Protein AF-B7S8A5-F1 (afdb_monomer_lite)

Secondary structure (DSSP, 8-state):
------------------------SS---PPEEEEEE-STT-EEEEEEEESEEEEEE-SSEEEEEEEEEEES-EEE-TT-EEEEEEEEEEEES-EEESSSEEEEEEEEEEEEES-EEESSSEEEEEEEEEEEEES-EEESSSEEEEEEEEEEEEES-EEESS-EEEEEEE--HHHHHHHHTTTS-GGGGG------EEEEES-EEES----------HHHHHHHHHTTSSS-S-TT-HHHHHHHHHHHTT-

Organism: NCBI:txid463051

Foldseek 3Di:
DDDPDDPPDDDPDDDDDDDDDDDDDPPPVQAAEDAEADQVPQEEAEAADERHEYNYYDAARAHDHQYYHAYQYEYAFALGEYAAFHQYEHHENYEYEHALGHYAHEHAHYHAANYEYYYENEEAHHEHAEEEAYQYEYFYEQYEAEAEYQAYAHANYEAAADQYHHDYYFDFLCVSCVQQVVRYDPVSVVDGDPHTYYHYYHYHYHHHGDHPHDNPDPVVSLVCVQVCVRPVDDNPPPSVVSSVVSVVVVD

Structure (mmCIF, N/CA/C/O backbone):
data_AF-B7S8A5-F1
#
_entry.id   AF-B7S8A5-F1
#
loop_
_atom_site.group_PDB
_atom_site.id
_atom_site.type_symbol
_atom_site.label_atom_id
_atom_site.label_alt_id
_atom_site.label_comp_id
_atom_site.label_asym_id
_atom_site.label_entity_id
_atom_site.label_seq_id
_atom_site.pdbx_PDB_ins_code
_atom_site.Cartn_x
_atom_site.Cartn_y
_atom_site.Cartn_z
_atom_site.occupancy
_atom_site.B_iso_or_equiv
_atom_site.auth_seq_id
_atom_site.auth_comp_id
_atom_site.auth_asym_id
_atom_site.auth_atom_id
_atom_site.pdbx_PDB_model_num
ATOM 1 N N . MET A 1 1 ? -32.949 -5.326 7.402 1.00 35.44 1 MET A N 1
ATOM 2 C CA . MET A 1 1 ? -32.389 -4.272 6.527 1.00 35.44 1 MET A CA 1
ATOM 3 C C . MET A 1 1 ? -31.668 -4.971 5.391 1.00 35.44 1 MET A C 1
ATOM 5 O O . MET A 1 1 ? -30.832 -5.822 5.655 1.00 35.44 1 MET A O 1
ATOM 9 N N . PHE A 1 2 ? -32.105 -4.735 4.158 1.00 28.83 2 PHE A N 1
ATOM 10 C CA . PHE A 1 2 ? -31.716 -5.527 2.992 1.00 28.83 2 PHE A CA 1
ATOM 11 C C . PHE A 1 2 ? -30.258 -5.250 2.598 1.00 28.83 2 PHE A C 1
ATOM 13 O O . PHE A 1 2 ? -29.911 -4.121 2.257 1.00 28.83 2 PHE A O 1
ATOM 20 N N . SER A 1 3 ? -29.419 -6.287 2.659 1.00 26.30 3 SER A N 1
ATOM 21 C CA . SER A 1 3 ? -28.052 -6.277 2.139 1.00 26.30 3 SER A CA 1
ATOM 22 C C . SER A 1 3 ? -28.116 -6.223 0.613 1.00 26.30 3 SER A C 1
ATOM 24 O O . SER A 1 3 ? -28.530 -7.189 -0.026 1.00 26.30 3 SER A O 1
ATOM 26 N N . LYS A 1 4 ? -27.772 -5.079 0.017 1.00 28.64 4 LYS A N 1
ATOM 27 C CA . LYS A 1 4 ? -27.522 -4.996 -1.424 1.00 28.64 4 LYS A CA 1
ATOM 28 C C . LYS A 1 4 ? -26.079 -5.429 -1.657 1.00 28.64 4 LYS A C 1
ATOM 30 O O . LYS A 1 4 ? -25.162 -4.629 -1.508 1.00 28.64 4 LYS A O 1
ATOM 35 N N . VAL A 1 5 ? -25.893 -6.704 -1.981 1.00 33.47 5 VAL A N 1
ATOM 36 C CA . VAL A 1 5 ? -24.647 -7.198 -2.569 1.00 33.47 5 VAL A CA 1
ATOM 37 C C . VAL A 1 5 ? -24.629 -6.694 -4.008 1.00 33.47 5 VAL A C 1
ATOM 39 O O . VAL A 1 5 ? -25.444 -7.122 -4.823 1.00 33.47 5 VAL A O 1
ATOM 42 N N . VAL A 1 6 ? -23.755 -5.740 -4.314 1.00 32.03 6 VAL A N 1
ATOM 43 C CA . VAL A 1 6 ? -23.504 -5.337 -5.698 1.00 32.03 6 VAL A CA 1
ATOM 44 C C . VAL A 1 6 ? -22.347 -6.196 -6.196 1.00 32.03 6 VAL A C 1
ATOM 46 O O . VAL A 1 6 ? -21.186 -5.866 -5.989 1.00 32.03 6 VAL A O 1
ATOM 49 N N . VAL A 1 7 ? -22.670 -7.326 -6.826 1.00 37.91 7 VAL A N 1
ATOM 50 C CA . VAL A 1 7 ? -21.708 -8.043 -7.668 1.00 37.91 7 VAL A CA 1
ATOM 51 C C . VAL A 1 7 ? -21.715 -7.328 -9.017 1.00 37.91 7 VAL A C 1
ATOM 53 O O . VAL A 1 7 ? -22.635 -7.514 -9.813 1.00 37.91 7 VAL A O 1
ATOM 56 N N . VAL A 1 8 ? -20.743 -6.452 -9.270 1.00 36.41 8 VAL A N 1
ATOM 57 C CA . VAL A 1 8 ? -20.579 -5.866 -10.607 1.00 36.41 8 VAL A CA 1
ATOM 58 C C . VAL A 1 8 ? -19.904 -6.910 -11.494 1.00 36.41 8 VAL A C 1
ATOM 60 O O . VAL A 1 8 ? -18.683 -6.981 -11.570 1.00 36.41 8 VAL A O 1
ATOM 63 N N . VAL A 1 9 ? -20.707 -7.736 -12.166 1.00 38.94 9 VAL A N 1
ATOM 64 C CA . VAL A 1 9 ? -20.255 -8.524 -13.319 1.00 38.94 9 VAL A CA 1
ATOM 65 C C . VAL A 1 9 ? -20.618 -7.741 -14.574 1.00 38.94 9 VAL A C 1
ATOM 67 O O . VAL A 1 9 ? -21.779 -7.716 -14.977 1.00 38.94 9 VAL A O 1
ATOM 70 N N . LEU A 1 10 ? -19.634 -7.111 -15.214 1.00 32.09 10 LEU A N 1
ATOM 71 C CA . LEU A 1 10 ? -19.753 -6.707 -16.614 1.00 32.09 10 LEU A CA 1
ATOM 72 C C . LEU A 1 10 ? -18.606 -7.354 -17.392 1.00 32.09 10 LEU A C 1
ATOM 74 O O . LEU A 1 10 ? -17.496 -6.834 -17.444 1.00 32.09 10 LEU A O 1
ATOM 78 N N . ALA A 1 11 ? -18.878 -8.522 -17.971 1.00 39.38 11 ALA A N 1
ATOM 79 C CA . ALA A 1 11 ? -17.978 -9.188 -18.901 1.00 39.38 11 ALA A CA 1
ATOM 80 C C . ALA A 1 11 ? -18.622 -9.175 -20.293 1.00 39.38 11 ALA A C 1
ATOM 82 O O . ALA A 1 11 ? -19.654 -9.810 -20.512 1.00 39.38 11 ALA A O 1
ATOM 83 N N . MET A 1 12 ? -18.014 -8.455 -21.239 1.00 32.94 12 MET A N 1
ATOM 84 C CA . MET A 1 12 ? -18.222 -8.741 -22.657 1.00 32.94 12 MET A CA 1
ATOM 85 C C . MET A 1 12 ? -17.440 -10.017 -22.976 1.00 32.94 12 MET A C 1
ATOM 87 O O . MET A 1 12 ? -16.213 -10.035 -22.930 1.00 32.94 12 MET A O 1
ATOM 91 N N . LEU A 1 13 ? -18.169 -11.103 -23.222 1.00 32.62 13 LEU A N 1
ATOM 92 C CA . LEU A 1 13 ? -17.624 -12.425 -23.522 1.00 32.62 13 LEU A CA 1
ATOM 93 C C . LEU A 1 13 ? -17.057 -12.468 -24.947 1.00 32.62 13 LEU A C 1
ATOM 95 O O . LEU A 1 13 ? -17.763 -12.157 -25.904 1.00 32.62 13 LEU A O 1
ATOM 99 N N . GLY A 1 14 ? -15.815 -12.932 -25.089 1.00 33.31 14 GLY A N 1
ATOM 100 C CA . GLY A 1 14 ? -15.211 -13.288 -26.370 1.00 33.31 14 GLY A CA 1
ATOM 101 C C . GLY A 1 14 ? -14.574 -14.678 -26.320 1.00 33.31 14 GLY A C 1
ATOM 102 O O . GLY A 1 14 ? -13.563 -14.855 -25.656 1.00 33.31 14 GLY A O 1
ATOM 103 N N . GLY A 1 15 ? -15.166 -15.629 -27.056 1.00 32.84 15 GLY A N 1
ATOM 104 C CA . GLY A 1 15 ? -14.491 -16.781 -27.678 1.00 32.84 15 GLY A CA 1
ATOM 105 C C . GLY A 1 15 ? -14.148 -18.004 -26.814 1.00 32.84 15 GLY A C 1
ATOM 106 O O . GLY A 1 15 ? -13.178 -18.001 -26.066 1.00 32.84 15 GLY A O 1
ATOM 107 N N . THR A 1 16 ? -14.871 -19.110 -27.017 1.00 34.72 16 THR A N 1
ATOM 108 C CA . THR A 1 16 ? -14.507 -20.461 -26.559 1.00 34.72 16 THR A CA 1
ATOM 109 C C . THR A 1 16 ? -13.566 -21.167 -27.543 1.00 34.72 16 THR A C 1
ATOM 111 O O . THR A 1 16 ? -13.788 -21.119 -28.750 1.00 34.72 16 THR A O 1
ATOM 114 N N . ILE A 1 17 ? -12.586 -21.924 -27.031 1.00 37.78 17 ILE A N 1
ATOM 115 C CA . ILE A 1 17 ? -11.986 -23.069 -27.739 1.00 37.78 17 ILE A CA 1
ATOM 116 C C . ILE A 1 17 ? -11.882 -24.260 -26.770 1.00 37.78 17 ILE A C 1
ATOM 118 O O . ILE A 1 17 ? -11.458 -24.125 -25.624 1.00 37.78 17 ILE A O 1
ATOM 122 N N . LEU A 1 18 ? -12.343 -25.410 -27.264 1.00 37.00 18 LEU A N 1
ATOM 123 C CA . LEU A 1 18 ? -12.483 -26.720 -26.626 1.00 37.00 18 LEU A CA 1
ATOM 124 C C . LEU A 1 18 ? -11.152 -27.493 -26.499 1.00 37.00 18 LEU A C 1
ATOM 126 O O . LEU A 1 18 ? -10.381 -27.532 -27.450 1.00 37.00 18 LEU A O 1
ATOM 130 N N . GLY A 1 19 ? -11.012 -28.251 -25.399 1.00 30.89 19 GLY A N 1
ATOM 131 C CA . GLY A 1 19 ? -10.514 -29.640 -25.427 1.00 30.89 19 GLY A CA 1
ATOM 132 C C . GLY A 1 19 ? -9.131 -29.960 -24.830 1.00 30.89 19 GLY A C 1
ATOM 133 O O . GLY A 1 19 ? -8.127 -29.755 -25.497 1.00 30.89 19 GLY A O 1
ATOM 134 N N . ALA A 1 20 ? -9.104 -30.565 -23.627 1.00 29.11 20 ALA A N 1
ATOM 135 C CA . ALA A 1 20 ? -8.451 -31.853 -23.265 1.00 29.11 20 ALA A CA 1
ATOM 136 C C . ALA A 1 20 ? -8.303 -32.008 -21.720 1.00 29.11 20 ALA A C 1
ATOM 138 O O . ALA A 1 20 ? -8.117 -30.996 -21.044 1.00 29.11 20 ALA A O 1
ATOM 139 N N . PRO A 1 21 ? -8.398 -33.228 -21.132 1.00 44.00 21 PRO A N 1
ATOM 140 C CA . PRO A 1 21 ? -8.530 -33.411 -19.681 1.00 44.00 21 PRO A CA 1
ATOM 141 C C . PRO A 1 21 ? -7.244 -33.820 -18.922 1.00 44.00 21 PRO A C 1
ATOM 143 O O . PRO A 1 21 ? -6.474 -34.654 -19.384 1.00 44.00 21 PRO A O 1
ATOM 146 N N . SER A 1 22 ? -7.183 -33.328 -17.675 1.00 36.72 22 SER A N 1
ATOM 147 C CA . SER A 1 22 ? -6.594 -33.881 -16.435 1.00 36.72 22 SER A CA 1
ATOM 148 C C . SER A 1 22 ? -5.070 -33.972 -16.227 1.00 36.72 22 SER A C 1
ATOM 150 O O . SER A 1 22 ? -4.393 -34.833 -16.777 1.00 36.72 22 SER A O 1
ATOM 152 N N . SER A 1 23 ? -4.595 -33.217 -15.226 1.00 31.08 23 SER A N 1
ATOM 153 C CA . SER A 1 23 ? -3.767 -33.747 -14.132 1.00 31.08 23 SER A CA 1
ATOM 154 C C . SER A 1 23 ? -3.995 -32.912 -12.866 1.00 31.08 23 SER A C 1
ATOM 156 O O . SER A 1 23 ? -4.057 -31.688 -12.934 1.00 31.08 23 SER A O 1
ATOM 158 N N . THR A 1 24 ? -4.139 -33.570 -11.719 1.00 44.56 24 THR A N 1
ATOM 159 C CA . THR A 1 24 ? -4.312 -32.974 -10.387 1.00 44.56 24 THR A CA 1
ATOM 160 C C . THR A 1 24 ? -3.073 -32.191 -9.942 1.00 44.56 24 THR A C 1
ATOM 162 O O . THR A 1 24 ? -2.144 -32.746 -9.360 1.00 44.56 24 THR A O 1
ATOM 165 N N . THR A 1 25 ? -3.106 -30.891 -10.185 1.00 35.03 25 THR A N 1
ATOM 166 C CA . THR A 1 25 ? -2.368 -29.825 -9.492 1.00 35.03 25 THR A CA 1
ATOM 167 C C . THR A 1 25 ? -3.432 -28.931 -8.840 1.00 35.03 25 THR A C 1
ATOM 169 O O . THR A 1 25 ? -4.564 -28.935 -9.340 1.00 35.03 25 THR A O 1
ATOM 172 N N . PRO A 1 26 ? -3.160 -28.227 -7.715 1.00 40.34 26 PRO A N 1
ATOM 173 C CA . PRO A 1 26 ? -4.140 -27.307 -7.139 1.00 40.34 26 PRO A CA 1
ATOM 174 C C . PRO A 1 26 ? -4.589 -26.408 -8.276 1.00 40.34 26 PRO A C 1
ATOM 176 O O . PRO A 1 26 ? -3.743 -25.851 -8.973 1.00 40.34 26 PRO A O 1
ATOM 179 N N . THR A 1 27 ? -5.891 -26.447 -8.544 1.00 42.97 27 THR A N 1
ATOM 180 C CA . THR A 1 27 ? -6.528 -25.812 -9.686 1.00 42.97 27 THR A CA 1
ATOM 181 C C . THR A 1 27 ? -5.895 -24.450 -9.882 1.00 42.97 27 THR A C 1
ATOM 183 O O . THR A 1 27 ? -6.079 -23.558 -9.057 1.00 42.97 27 THR A O 1
ATOM 186 N N . ASP A 1 28 ? -5.109 -24.334 -10.953 1.00 50.81 28 ASP A N 1
ATOM 187 C CA . ASP A 1 28 ? -4.780 -23.071 -11.588 1.00 50.81 28 ASP A CA 1
ATOM 188 C C . ASP A 1 28 ? -6.132 -22.535 -12.060 1.00 50.81 28 ASP A C 1
ATOM 190 O O . ASP A 1 28 ? -6.579 -22.779 -13.186 1.00 50.81 28 ASP A O 1
ATOM 194 N N . GLU A 1 29 ? -6.902 -22.007 -11.102 1.00 64.62 29 GLU A N 1
ATOM 195 C CA . GLU A 1 29 ? -8.171 -21.358 -11.346 1.00 64.62 29 GLU A CA 1
ATOM 196 C C . GLU A 1 29 ? -7.806 -20.192 -12.237 1.00 64.62 29 GLU A C 1
ATOM 198 O O . GLU A 1 29 ? -7.292 -19.172 -11.775 1.00 64.62 29 GLU A O 1
ATOM 203 N N . ARG A 1 30 ? -7.982 -20.405 -13.545 1.00 83.44 30 ARG A N 1
ATOM 204 C CA . ARG A 1 30 ? -7.709 -19.393 -14.552 1.00 83.44 30 ARG A CA 1
ATOM 205 C C . ARG A 1 30 ? -8.377 -18.112 -14.089 1.00 83.44 30 ARG A C 1
ATOM 207 O O . ARG A 1 30 ? -9.602 -18.074 -13.950 1.00 83.44 30 ARG A O 1
ATOM 214 N N . ARG A 1 31 ? -7.559 -17.093 -13.834 1.00 89.44 31 ARG A N 1
ATOM 215 C CA . ARG A 1 31 ? -8.058 -15.800 -13.389 1.00 89.44 31 ARG A CA 1
ATOM 216 C C . ARG A 1 31 ? -9.020 -15.251 -14.429 1.00 89.44 31 ARG A C 1
ATOM 218 O O . ARG A 1 31 ? -8.820 -15.408 -15.637 1.00 89.44 31 ARG A O 1
ATOM 225 N N . GLN A 1 32 ? -10.066 -14.590 -13.958 1.00 94.25 32 GLN A N 1
ATOM 226 C CA . GLN A 1 32 ? -10.903 -13.796 -14.835 1.00 94.25 32 GLN A CA 1
ATOM 227 C C . GLN A 1 32 ? -10.078 -12.610 -15.333 1.00 94.25 32 GLN A C 1
ATOM 229 O O . GLN A 1 32 ? -9.580 -11.829 -14.531 1.00 94.25 32 GLN A O 1
ATOM 234 N N . VAL A 1 33 ? -9.960 -12.450 -16.649 1.00 96.12 33 VAL A N 1
ATOM 235 C CA . VAL A 1 33 ? -9.290 -11.281 -17.229 1.00 96.12 33 VAL A CA 1
ATOM 236 C C . VAL A 1 33 ? -10.302 -10.151 -17.387 1.00 96.12 33 VAL A C 1
ATOM 238 O O . VAL A 1 33 ? -11.323 -10.304 -18.063 1.00 96.12 33 VAL A O 1
ATOM 241 N N . VAL A 1 34 ? -10.018 -9.006 -16.773 1.00 95.62 34 VAL A N 1
ATOM 242 C CA . VAL A 1 34 ? -10.827 -7.785 -16.843 1.00 95.62 34 VAL A CA 1
ATOM 243 C C . VAL A 1 34 ? -10.000 -6.690 -17.505 1.00 95.62 34 VAL A C 1
ATOM 245 O O . VAL A 1 34 ? -8.915 -6.346 -17.050 1.00 95.62 34 VAL A O 1
ATOM 248 N N . GLN A 1 35 ? -10.523 -6.120 -18.592 1.00 96.31 35 GLN A N 1
ATOM 249 C CA . GLN A 1 35 ? -9.787 -5.124 -19.379 1.00 96.31 35 GLN A CA 1
ATOM 250 C C . GLN A 1 35 ? -9.495 -3.845 -18.592 1.00 96.31 35 GLN A C 1
ATOM 252 O O . GLN A 1 35 ? -8.412 -3.285 -18.701 1.00 96.31 35 GLN A O 1
ATOM 257 N N . TYR A 1 36 ? -10.451 -3.386 -17.789 1.00 96.00 36 TYR A N 1
ATOM 258 C CA . TYR A 1 36 ? -10.312 -2.137 -17.060 1.00 96.00 36 TYR A CA 1
ATOM 259 C C . TYR A 1 36 ? -11.052 -2.195 -15.728 1.00 96.00 36 TYR A C 1
ATOM 261 O O . TYR A 1 36 ? -12.255 -2.468 -15.696 1.00 96.00 36 TYR A O 1
ATOM 269 N N . LEU A 1 37 ? -10.346 -1.907 -14.635 1.00 95.56 37 LEU A N 1
ATOM 270 C CA . LEU A 1 37 ? -10.957 -1.678 -13.332 1.00 95.56 37 LEU A CA 1
ATOM 271 C C . LEU A 1 37 ? -11.321 -0.202 -13.175 1.00 95.56 37 LEU A C 1
ATOM 273 O O . LEU A 1 37 ? -10.449 0.652 -13.018 1.00 95.56 37 LEU A O 1
ATOM 277 N N . ASN A 1 38 ? -12.622 0.075 -13.152 1.00 94.38 38 A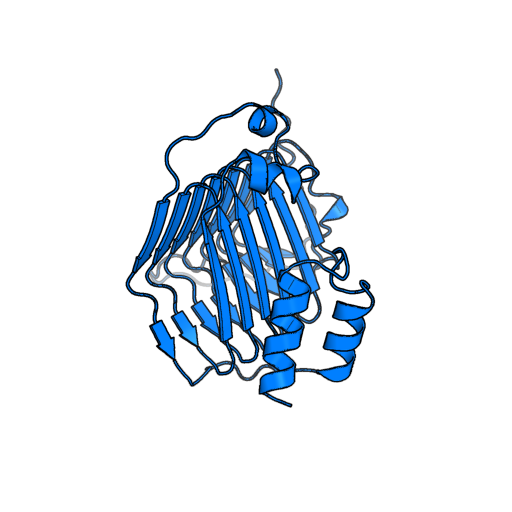SN A N 1
ATOM 278 C CA . ASN A 1 38 ? -13.155 1.367 -12.742 1.00 94.38 38 ASN A CA 1
ATOM 279 C C . ASN A 1 38 ? -13.372 1.345 -11.220 1.00 94.38 38 ASN A C 1
ATOM 281 O O . ASN A 1 38 ? -14.255 0.639 -10.735 1.00 94.38 38 ASN A O 1
ATOM 285 N N . CYS A 1 39 ? -12.565 2.077 -10.459 1.00 93.19 39 CYS A N 1
ATOM 286 C CA . CYS A 1 39 ? -12.640 2.107 -8.999 1.00 93.19 39 CYS A CA 1
ATOM 287 C C . CYS A 1 39 ? -13.692 3.105 -8.505 1.00 93.19 39 CYS A C 1
ATOM 289 O O . CYS A 1 39 ? -14.310 2.879 -7.468 1.00 93.19 39 CYS A O 1
ATOM 291 N N . SER A 1 40 ? -13.997 4.138 -9.291 1.00 88.69 40 SER A N 1
ATOM 292 C CA . SER A 1 40 ? -15.054 5.116 -9.018 1.00 88.69 40 SER A CA 1
ATOM 293 C C . SER A 1 40 ? -16.444 4.485 -8.847 1.00 88.69 40 SER A C 1
ATOM 295 O O . SER A 1 40 ? -17.299 5.061 -8.174 1.00 88.69 40 SER A O 1
ATOM 297 N N . ILE A 1 41 ? -16.686 3.296 -9.413 1.00 87.81 41 ILE A N 1
ATOM 298 C CA . ILE A 1 41 ? -17.940 2.544 -9.211 1.00 87.81 41 ILE A CA 1
ATOM 299 C C . ILE A 1 41 ? -17.907 1.602 -7.996 1.00 87.81 41 ILE A C 1
ATOM 301 O O . ILE A 1 41 ? -18.955 1.100 -7.584 1.00 87.81 41 ILE A O 1
ATOM 305 N N . LEU A 1 42 ? -16.733 1.359 -7.407 1.00 88.56 42 LEU A N 1
ATOM 306 C CA . LEU A 1 42 ? -16.547 0.480 -6.255 1.00 88.56 42 LEU A CA 1
ATOM 307 C C . LEU A 1 42 ? -16.885 1.226 -4.959 1.00 88.56 42 LEU A C 1
ATOM 309 O O . LEU A 1 42 ? -16.015 1.682 -4.214 1.00 88.56 42 LEU A O 1
ATOM 313 N N . THR A 1 43 ? -18.184 1.342 -4.697 1.00 82.19 43 THR A N 1
ATOM 314 C CA . THR A 1 43 ? -18.737 1.961 -3.487 1.00 82.19 43 THR A CA 1
ATOM 315 C C . THR A 1 43 ? -19.780 1.050 -2.842 1.00 82.19 43 THR A C 1
ATOM 317 O O . THR A 1 43 ? -20.403 0.226 -3.513 1.00 82.19 43 THR A O 1
ATOM 320 N N . GLY A 1 44 ? -19.997 1.189 -1.533 1.00 84.19 44 GLY A N 1
ATOM 321 C CA . GLY A 1 44 ? -21.064 0.482 -0.817 1.00 84.19 44 GLY A CA 1
ATOM 322 C C . GLY A 1 44 ? -20.617 -0.105 0.518 1.00 84.19 44 GLY A C 1
ATOM 323 O O . GLY A 1 44 ? -19.646 0.342 1.115 1.00 84.19 44 GLY A O 1
ATOM 324 N N . ASN A 1 45 ? -21.343 -1.113 1.006 1.00 90.56 45 ASN A N 1
ATOM 325 C CA . ASN A 1 45 ? -21.065 -1.709 2.318 1.00 90.56 45 ASN A CA 1
ATOM 326 C C . ASN A 1 45 ? -19.937 -2.748 2.264 1.00 90.56 45 ASN A C 1
ATOM 328 O O . ASN A 1 45 ? -19.178 -2.882 3.219 1.00 90.56 45 ASN A O 1
ATOM 332 N N . SER A 1 46 ? -19.829 -3.500 1.168 1.00 95.44 46 SER A N 1
ATOM 333 C CA . SER A 1 46 ? -18.828 -4.555 1.013 1.00 95.44 46 SER A CA 1
ATOM 334 C C . SER A 1 46 ? -18.376 -4.643 -0.436 1.00 95.44 46 SER A C 1
ATOM 336 O O . SER A 1 46 ? -19.218 -4.680 -1.331 1.00 95.44 46 SER A O 1
ATOM 338 N N . ILE A 1 47 ? -17.067 -4.717 -0.646 1.00 96.69 47 ILE A N 1
ATOM 339 C CA . ILE A 1 47 ? -16.427 -4.941 -1.944 1.00 96.69 47 ILE A CA 1
ATOM 340 C C . ILE A 1 47 ? -15.567 -6.191 -1.813 1.00 96.69 47 ILE A C 1
ATOM 342 O O . ILE A 1 47 ? -14.752 -6.293 -0.897 1.00 96.69 47 ILE A O 1
ATOM 346 N N . GLU A 1 48 ? -15.762 -7.142 -2.716 1.00 97.00 48 GLU A N 1
ATOM 347 C CA . GLU A 1 48 ? -14.975 -8.367 -2.778 1.00 97.00 48 GLU A CA 1
ATOM 348 C C . GLU A 1 48 ? -14.563 -8.613 -4.227 1.00 97.00 48 GLU A C 1
ATOM 350 O O . GLU A 1 48 ? -15.415 -8.702 -5.111 1.00 97.00 48 GLU A O 1
ATOM 355 N N . ILE A 1 49 ? -13.254 -8.668 -4.463 1.00 95.88 49 ILE A N 1
ATOM 356 C CA . ILE A 1 49 ? -12.659 -8.949 -5.769 1.00 95.88 49 ILE A CA 1
ATOM 357 C C . ILE A 1 49 ? -11.703 -10.113 -5.570 1.00 95.88 49 ILE A C 1
ATOM 359 O O . ILE A 1 49 ? -10.760 -10.018 -4.777 1.00 95.88 49 ILE A O 1
ATOM 363 N N . SER A 1 50 ? -11.947 -11.198 -6.294 1.00 96.81 50 SER A N 1
ATOM 364 C CA . SER A 1 50 ? -11.161 -12.415 -6.159 1.00 96.81 50 SER A CA 1
ATOM 365 C C . SER A 1 50 ? -10.805 -13.005 -7.516 1.00 96.81 50 SER A C 1
ATOM 367 O O . SER A 1 50 ? -11.588 -12.891 -8.460 1.00 96.81 50 SER A O 1
ATOM 369 N N . ASN A 1 51 ? -9.649 -13.668 -7.602 1.00 97.12 51 ASN A N 1
ATOM 370 C CA . ASN A 1 51 ? -9.218 -14.442 -8.772 1.00 97.12 51 ASN A CA 1
ATOM 371 C C . ASN A 1 51 ? -9.285 -13.651 -10.097 1.00 97.12 51 ASN A C 1
ATOM 373 O O . ASN A 1 51 ? -9.682 -14.196 -11.129 1.00 97.12 51 ASN A O 1
ATOM 377 N N . THR A 1 52 ? -8.939 -12.360 -10.079 1.00 96.50 52 THR A N 1
ATOM 378 C CA . THR A 1 52 ? -9.061 -11.465 -11.242 1.00 96.50 52 THR A CA 1
ATOM 379 C C . THR A 1 52 ? -7.706 -10.908 -11.672 1.00 96.50 52 THR A C 1
ATOM 381 O O . THR A 1 52 ? -6.918 -10.454 -10.850 1.00 96.50 52 THR A O 1
ATOM 384 N N . GLU A 1 53 ? -7.431 -10.905 -12.969 1.00 97.62 53 GLU A N 1
ATOM 385 C CA . GLU A 1 53 ? -6.298 -10.205 -13.572 1.00 97.62 53 GLU A CA 1
ATOM 386 C C . GLU A 1 53 ? -6.802 -8.976 -14.323 1.00 97.62 53 GLU A C 1
ATOM 388 O O . GLU A 1 53 ? -7.650 -9.079 -15.212 1.00 97.62 53 GLU A O 1
ATOM 393 N N . PHE A 1 54 ? -6.290 -7.805 -13.953 1.00 97.38 54 PHE A N 1
ATOM 394 C CA . PHE A 1 54 ? -6.629 -6.550 -14.610 1.00 97.38 54 PHE A CA 1
ATOM 395 C C . PHE A 1 54 ? -5.589 -6.210 -15.674 1.00 97.38 54 PHE A C 1
ATOM 397 O O . PHE A 1 54 ? -4.393 -6.301 -15.419 1.00 97.38 54 PHE A O 1
ATOM 404 N N . ILE A 1 55 ? -6.033 -5.777 -16.854 1.00 96.31 55 ILE A N 1
ATOM 405 C CA . ILE A 1 55 ? -5.129 -5.245 -17.891 1.00 96.31 55 ILE A CA 1
ATOM 406 C C . ILE A 1 55 ? -4.797 -3.777 -17.614 1.00 96.31 55 ILE A C 1
ATOM 408 O O . ILE A 1 55 ? -3.664 -3.339 -17.802 1.00 96.31 55 ILE A O 1
ATOM 412 N N . GLU A 1 56 ? -5.767 -3.024 -17.102 1.00 95.25 56 GLU A N 1
ATOM 413 C CA . GLU A 1 56 ? -5.582 -1.652 -16.657 1.00 95.25 56 GLU A CA 1
ATOM 414 C C . GLU A 1 56 ? -6.457 -1.347 -15.433 1.00 95.25 56 GLU A C 1
ATOM 416 O O . GLU A 1 56 ? -7.528 -1.928 -15.241 1.00 95.25 56 GLU A O 1
ATOM 421 N N . ILE A 1 57 ? -6.002 -0.406 -14.604 1.00 94.94 57 ILE A N 1
ATOM 422 C CA . ILE A 1 57 ? -6.771 0.155 -13.492 1.00 94.94 57 ILE A CA 1
ATOM 423 C C . ILE A 1 57 ? -6.855 1.680 -13.602 1.00 94.94 57 ILE A C 1
ATOM 425 O O . ILE A 1 57 ? -5.930 2.342 -14.101 1.00 94.94 57 ILE A O 1
ATOM 429 N N . GLU A 1 58 ? -7.967 2.238 -13.125 1.00 93.75 58 GLU A N 1
ATOM 430 C CA . GLU A 1 58 ? -8.148 3.678 -12.928 1.00 93.75 58 GLU A CA 1
ATOM 431 C C . GLU A 1 58 ? -6.985 4.288 -12.123 1.00 93.75 58 GLU A C 1
ATOM 433 O O . GLU A 1 58 ? -6.405 3.637 -11.258 1.00 93.75 58 GLU A O 1
ATOM 438 N N . SER A 1 59 ? -6.619 5.540 -12.410 1.00 88.69 59 SER A N 1
ATOM 439 C CA . SER A 1 59 ? -5.602 6.271 -11.644 1.00 88.69 59 SER A CA 1
ATOM 440 C C . SER A 1 59 ? -6.069 7.706 -11.380 1.00 88.69 59 SER A C 1
ATOM 442 O O . SER A 1 59 ? -6.280 8.441 -12.347 1.00 88.69 59 SER A O 1
ATOM 444 N N . PRO A 1 60 ? -6.229 8.125 -10.112 1.00 89.69 60 PRO A N 1
ATOM 445 C CA . PRO A 1 60 ? -6.113 7.301 -8.906 1.00 89.69 60 PRO A CA 1
ATOM 446 C C . PRO A 1 60 ? -7.263 6.283 -8.789 1.00 89.69 60 PRO A C 1
ATOM 448 O O . PRO A 1 60 ? -8.427 6.638 -8.966 1.00 89.69 60 PRO A O 1
ATOM 451 N N . CYS A 1 61 ? -6.954 5.037 -8.431 1.00 93.25 61 CYS A N 1
ATOM 452 C CA . CYS A 1 61 ? -7.955 4.028 -8.091 1.00 93.25 61 CYS A CA 1
ATOM 453 C C . CYS A 1 61 ? -8.351 4.196 -6.621 1.00 93.25 61 CYS A C 1
ATOM 455 O O . CYS A 1 61 ? -7.574 3.875 -5.723 1.00 93.25 61 CYS A O 1
ATOM 457 N N . LYS A 1 62 ? -9.558 4.710 -6.363 1.00 92.44 62 LYS A N 1
ATOM 458 C CA . LYS A 1 62 ? -10.073 4.924 -5.002 1.00 92.44 62 LYS A CA 1
ATOM 459 C C . LYS A 1 62 ? -11.169 3.916 -4.687 1.00 92.44 62 LYS A C 1
ATOM 461 O O . LYS A 1 62 ? -12.208 3.932 -5.334 1.00 92.44 62 LYS A O 1
ATOM 466 N N . ILE A 1 63 ? -10.962 3.080 -3.674 1.00 93.44 63 ILE A N 1
ATOM 467 C CA . ILE A 1 63 ? -11.913 2.049 -3.244 1.00 93.44 63 ILE A CA 1
ATOM 468 C C . ILE A 1 63 ? -12.380 2.376 -1.826 1.00 93.44 63 ILE A C 1
ATOM 470 O O . ILE A 1 63 ? -11.564 2.479 -0.907 1.00 93.44 63 ILE A O 1
ATOM 474 N N . ARG A 1 64 ? -13.695 2.559 -1.641 1.00 92.44 64 ARG A N 1
ATOM 475 C CA . ARG A 1 64 ? -14.285 2.934 -0.345 1.00 92.44 64 ARG A CA 1
ATOM 476 C C . ARG A 1 64 ? -15.506 2.084 -0.012 1.00 92.44 64 ARG A C 1
ATOM 478 O O . ARG A 1 64 ? -16.508 2.134 -0.724 1.00 92.44 64 ARG A O 1
ATOM 485 N N . ALA A 1 65 ? -15.445 1.350 1.096 1.00 92.75 65 ALA A N 1
ATOM 486 C CA . ALA A 1 65 ? -16.574 0.577 1.619 1.00 92.75 65 ALA A CA 1
ATOM 487 C C . ALA A 1 65 ? -16.457 0.341 3.127 1.00 92.75 65 ALA A C 1
ATOM 489 O O . ALA A 1 65 ? -15.461 0.706 3.728 1.00 92.75 65 ALA A O 1
ATOM 490 N N . SER A 1 66 ? -17.440 -0.293 3.770 1.00 92.69 66 SER A N 1
ATOM 491 C CA . SER A 1 66 ? -17.271 -0.739 5.167 1.00 92.69 66 SER A CA 1
ATOM 492 C C . SER A 1 66 ? -16.370 -1.976 5.269 1.00 92.69 66 SER A C 1
ATOM 494 O O . SER A 1 66 ? -15.625 -2.128 6.235 1.00 92.69 66 SER A O 1
ATOM 496 N N . LYS A 1 67 ? -16.402 -2.853 4.260 1.00 96.75 67 LYS A N 1
ATOM 497 C CA . LYS A 1 67 ? -15.555 -4.045 4.153 1.00 96.75 67 LYS A CA 1
ATOM 498 C C . LYS A 1 67 ? -14.950 -4.156 2.754 1.00 96.75 67 LYS A C 1
ATOM 500 O O . LYS A 1 67 ? -15.673 -4.033 1.769 1.00 96.75 67 LYS A O 1
ATOM 505 N N . ILE A 1 68 ? -13.653 -4.433 2.665 1.00 98.31 68 ILE A N 1
ATOM 506 C CA . ILE A 1 68 ? -12.940 -4.676 1.405 1.00 98.31 68 ILE A CA 1
ATOM 507 C C . ILE A 1 68 ? -12.159 -5.984 1.516 1.00 98.31 68 ILE A C 1
ATOM 509 O O . ILE A 1 68 ? -11.387 -6.170 2.456 1.00 98.31 68 ILE A O 1
ATOM 513 N N . VAL A 1 69 ? -12.351 -6.879 0.548 1.00 98.50 69 VAL A N 1
ATOM 514 C CA . VAL A 1 69 ? -11.588 -8.124 0.400 1.00 98.50 69 VAL A CA 1
ATOM 515 C C . VAL A 1 69 ? -11.016 -8.194 -1.013 1.00 98.50 69 VAL A C 1
ATOM 517 O O . VAL A 1 69 ? -11.767 -8.224 -1.983 1.00 98.50 69 VAL A O 1
ATOM 520 N N . LEU A 1 70 ? -9.691 -8.227 -1.128 1.00 98.38 70 LEU A N 1
ATOM 521 C CA . LEU A 1 70 ? -8.970 -8.448 -2.379 1.00 98.38 70 LEU A CA 1
ATOM 522 C C . LEU A 1 70 ? -8.180 -9.751 -2.245 1.00 98.38 70 LEU A C 1
ATOM 524 O O . LEU A 1 70 ? -7.265 -9.821 -1.422 1.00 98.38 70 LEU A O 1
ATOM 528 N N . ASN A 1 71 ? -8.520 -10.784 -3.014 1.00 98.38 71 ASN A N 1
ATOM 529 C CA . ASN A 1 71 ? -7.875 -12.094 -2.912 1.00 98.38 71 ASN A CA 1
ATOM 530 C C . ASN A 1 71 ? -7.401 -12.639 -4.267 1.00 98.38 71 ASN A C 1
ATOM 532 O O . ASN A 1 71 ? -8.197 -12.801 -5.183 1.00 98.38 71 ASN A O 1
ATOM 536 N N . ASN A 1 72 ? -6.127 -13.013 -4.384 1.00 98.00 72 ASN A N 1
ATOM 537 C CA . ASN A 1 72 ? -5.594 -13.678 -5.582 1.00 98.00 72 ASN A CA 1
ATOM 538 C C . ASN A 1 72 ? -5.805 -12.887 -6.893 1.00 98.00 72 ASN A C 1
ATOM 540 O O . ASN A 1 72 ? -6.097 -13.461 -7.947 1.00 98.00 72 ASN A O 1
ATOM 544 N N . ASN A 1 73 ? -5.668 -11.561 -6.835 1.00 98.19 73 ASN A N 1
ATOM 545 C CA . ASN A 1 73 ? -5.758 -10.702 -8.014 1.00 98.19 73 ASN A CA 1
ATOM 546 C C . ASN A 1 73 ? -4.382 -10.288 -8.542 1.00 98.19 73 ASN A C 1
ATOM 548 O O . ASN A 1 73 ? -3.389 -10.316 -7.816 1.00 98.19 73 ASN A O 1
ATOM 552 N N . VAL A 1 74 ? -4.344 -9.849 -9.798 1.00 98.12 74 VAL A N 1
ATOM 553 C CA . VAL A 1 74 ? -3.172 -9.237 -10.434 1.00 98.12 74 VAL A CA 1
ATOM 554 C C . VAL A 1 74 ? -3.522 -7.806 -10.832 1.00 98.12 74 VAL A C 1
ATOM 556 O O . VAL A 1 74 ? -4.428 -7.585 -11.638 1.00 98.12 74 VAL A O 1
ATOM 559 N N . PHE A 1 75 ? -2.805 -6.842 -10.259 1.00 97.75 75 PHE A N 1
ATOM 560 C CA . PHE A 1 75 ? -2.973 -5.413 -10.496 1.00 97.75 75 PHE A CA 1
ATOM 561 C C . PHE A 1 75 ? -1.755 -4.842 -11.242 1.00 97.75 75 PHE A C 1
ATOM 563 O O . PHE A 1 75 ? -0.645 -4.873 -10.702 1.00 97.75 75 PHE A O 1
ATOM 570 N N . PRO A 1 76 ? -1.937 -4.267 -12.442 1.00 95.69 76 PRO A N 1
ATOM 571 C CA . PRO A 1 76 ? -0.903 -3.504 -13.124 1.00 95.69 76 PRO A CA 1
ATOM 572 C C . PRO A 1 76 ? -0.819 -2.106 -12.501 1.00 95.69 76 PRO A C 1
ATOM 574 O O . PRO A 1 76 ? -1.725 -1.285 -12.654 1.00 95.69 76 PRO A O 1
ATOM 577 N N . THR A 1 77 ? 0.263 -1.826 -11.781 1.00 91.69 77 THR A N 1
ATOM 578 C CA . THR A 1 77 ? 0.412 -0.629 -10.935 1.00 91.69 77 THR A CA 1
ATOM 579 C C . THR A 1 77 ? 1.442 0.376 -11.456 1.00 91.69 77 THR A C 1
ATOM 581 O O . THR A 1 77 ? 1.799 1.314 -10.745 1.00 91.69 77 THR A O 1
ATOM 584 N N . PHE A 1 78 ? 1.890 0.242 -12.712 1.00 93.62 78 PHE A N 1
ATOM 585 C CA . PHE A 1 78 ? 2.841 1.183 -13.313 1.00 93.62 78 PHE A CA 1
ATOM 586 C C . PHE A 1 78 ? 2.282 2.614 -13.337 1.00 93.62 78 PHE A C 1
ATOM 588 O O . PHE A 1 78 ? 1.268 2.889 -13.979 1.00 93.62 78 PHE A O 1
ATOM 595 N N . GLU A 1 79 ? 2.953 3.525 -12.633 1.00 91.44 79 GLU A N 1
ATOM 596 C CA . GLU A 1 79 ? 2.516 4.909 -12.415 1.00 91.44 79 GLU A CA 1
ATOM 597 C C . GLU A 1 79 ? 1.110 5.065 -11.795 1.00 91.44 79 GLU A C 1
ATOM 599 O O . GLU A 1 79 ? 0.508 6.139 -11.896 1.00 91.44 79 GLU A O 1
ATOM 604 N N . LYS A 1 80 ? 0.578 4.033 -11.128 1.00 91.12 80 LYS A N 1
ATOM 605 C CA . LYS A 1 80 ? -0.767 4.057 -10.533 1.00 91.12 80 LYS A CA 1
ATOM 606 C C . LYS A 1 80 ? -0.730 4.389 -9.038 1.00 91.12 80 LYS A C 1
ATOM 608 O O . LYS A 1 80 ? 0.216 4.045 -8.330 1.00 91.12 80 LYS A O 1
ATOM 613 N N . GLN A 1 81 ? -1.800 5.034 -8.578 1.00 91.88 81 GLN A N 1
ATOM 614 C CA . GLN A 1 81 ? -2.098 5.252 -7.162 1.00 91.88 81 GLN A CA 1
ATOM 615 C C . GLN A 1 81 ? -3.326 4.419 -6.774 1.00 91.88 81 GLN A C 1
ATOM 617 O O . GLN A 1 81 ? -4.352 4.487 -7.457 1.00 91.88 81 GLN A O 1
ATOM 622 N N . LEU A 1 82 ? -3.233 3.668 -5.678 1.00 94.19 82 LEU A N 1
ATOM 623 C CA . LEU A 1 82 ? -4.302 2.852 -5.110 1.00 94.19 82 LEU A CA 1
ATOM 624 C C . LEU A 1 82 ? -4.615 3.330 -3.687 1.00 94.19 82 LEU A C 1
ATOM 626 O O . LEU A 1 82 ? -3.837 3.103 -2.763 1.00 94.19 82 LEU A O 1
ATOM 630 N N . ASP A 1 83 ? -5.772 3.969 -3.511 1.00 93.44 83 ASP A N 1
ATOM 631 C CA . ASP A 1 83 ? -6.275 4.424 -2.213 1.00 93.44 83 ASP A CA 1
ATOM 632 C C . ASP A 1 83 ? -7.425 3.510 -1.756 1.00 93.44 83 ASP A C 1
ATOM 634 O O . ASP A 1 83 ? -8.526 3.549 -2.312 1.00 93.44 83 ASP A O 1
ATOM 638 N N . ILE A 1 84 ? -7.203 2.717 -0.712 1.00 95.12 84 ILE A N 1
ATOM 639 C CA . ILE A 1 84 ? -8.183 1.788 -0.138 1.00 95.12 84 ILE A CA 1
ATOM 640 C C . ILE A 1 84 ? -8.571 2.280 1.253 1.00 95.12 84 ILE A C 1
ATOM 642 O O . ILE A 1 84 ? -7.716 2.439 2.124 1.00 95.12 84 ILE A O 1
ATOM 646 N N . SER A 1 85 ? -9.866 2.496 1.482 1.00 94.44 85 SER A N 1
ATOM 647 C CA . SER A 1 85 ? -10.385 2.888 2.793 1.00 94.44 85 SER A CA 1
ATOM 648 C C . SER A 1 85 ? -11.625 2.087 3.176 1.00 94.44 85 SER A C 1
ATOM 650 O O . SER A 1 85 ? -12.606 2.046 2.428 1.00 94.44 85 SER A O 1
ATOM 652 N N . ALA A 1 86 ? -11.567 1.427 4.335 1.00 94.50 86 ALA A N 1
ATOM 653 C CA . ALA A 1 86 ? -12.687 0.684 4.904 1.00 94.50 86 ALA A CA 1
ATOM 654 C C . ALA A 1 86 ? -12.511 0.394 6.392 1.00 94.50 86 ALA A C 1
ATOM 656 O O . ALA A 1 86 ? -11.401 0.406 6.906 1.00 94.50 86 ALA A O 1
ATOM 657 N N . GLU A 1 87 ? -13.594 0.044 7.087 1.00 94.25 87 GLU A N 1
ATOM 658 C CA . GLU A 1 87 ? -13.485 -0.405 8.480 1.00 94.25 87 GLU A CA 1
ATOM 659 C C . GLU A 1 87 ? -12.703 -1.719 8.567 1.00 94.25 87 GLU A C 1
ATOM 661 O O . GLU A 1 87 ? -11.830 -1.851 9.419 1.00 94.25 87 GLU A O 1
ATOM 666 N N . ASN A 1 88 ? -12.971 -2.657 7.653 1.00 96.62 88 ASN A N 1
ATOM 667 C CA . ASN A 1 88 ? -12.307 -3.958 7.598 1.00 96.62 88 ASN A CA 1
ATOM 668 C C . ASN A 1 88 ? -11.696 -4.197 6.216 1.00 96.62 88 ASN A C 1
ATOM 670 O O . ASN A 1 88 ? -12.417 -4.249 5.218 1.00 96.62 88 ASN A O 1
ATOM 674 N N . ILE A 1 89 ? -10.381 -4.386 6.162 1.00 98.62 89 ILE A N 1
ATOM 675 C CA . ILE A 1 89 ? -9.612 -4.588 4.934 1.00 98.62 89 ILE A CA 1
ATOM 676 C C . ILE A 1 89 ? -8.880 -5.924 5.015 1.00 98.62 89 ILE A C 1
ATOM 678 O O . ILE A 1 89 ? -8.156 -6.203 5.969 1.00 98.62 89 ILE A O 1
ATOM 682 N N . THR A 1 90 ? -9.044 -6.753 3.991 1.00 98.75 90 THR A N 1
ATOM 683 C CA . THR A 1 90 ? -8.284 -7.989 3.797 1.00 98.75 90 THR A CA 1
ATOM 684 C C . THR A 1 90 ? -7.722 -8.004 2.386 1.00 98.75 90 THR A C 1
ATOM 686 O O . THR A 1 90 ? -8.477 -8.014 1.421 1.00 98.75 90 THR A O 1
ATOM 689 N N . ILE A 1 91 ? -6.401 -7.996 2.257 1.00 98.75 91 ILE A N 1
ATOM 690 C CA . ILE A 1 91 ? -5.705 -8.038 0.969 1.00 98.75 91 ILE A CA 1
ATOM 691 C C . ILE A 1 91 ? -4.736 -9.205 1.048 1.00 98.75 91 ILE A C 1
ATOM 693 O O . ILE A 1 91 ? -3.764 -9.159 1.804 1.00 98.75 91 ILE A O 1
ATOM 697 N N . ILE A 1 92 ? -5.043 -10.280 0.330 1.00 98.62 92 ILE A N 1
ATOM 698 C CA . ILE A 1 92 ? -4.298 -11.533 0.413 1.00 98.62 92 ILE A CA 1
ATOM 699 C C . ILE A 1 92 ? -3.966 -12.114 -0.957 1.00 98.62 92 ILE A C 1
ATOM 701 O O . ILE A 1 92 ? -4.778 -12.062 -1.877 1.00 98.62 92 ILE A O 1
ATOM 705 N N . ASN A 1 93 ? -2.783 -12.709 -1.089 1.00 98.38 93 ASN A N 1
ATOM 706 C CA . ASN A 1 93 ? -2.356 -13.413 -2.304 1.00 98.38 93 ASN A CA 1
ATOM 707 C C . ASN A 1 93 ? -2.383 -12.562 -3.589 1.00 98.38 93 ASN A C 1
ATOM 709 O O . ASN A 1 93 ? -2.487 -13.118 -4.679 1.00 98.38 93 ASN A O 1
ATOM 713 N N . ASN A 1 94 ? -2.344 -11.229 -3.505 1.00 98.62 94 ASN A N 1
ATOM 714 C CA . ASN A 1 94 ? -2.381 -10.380 -4.697 1.00 98.62 94 ASN A CA 1
ATOM 715 C C . ASN A 1 94 ? -0.971 -10.115 -5.231 1.00 98.62 94 ASN A C 1
ATOM 717 O O . ASN A 1 94 ? -0.014 -10.004 -4.464 1.00 98.62 94 ASN A O 1
ATOM 721 N N . LEU A 1 95 ? -0.867 -9.945 -6.545 1.00 98.50 95 LEU A N 1
ATOM 722 C CA . LEU A 1 95 ? 0.317 -9.433 -7.224 1.00 98.50 95 LEU A CA 1
ATOM 723 C C . LEU A 1 95 ? 0.056 -7.992 -7.664 1.00 98.50 95 LEU A C 1
ATOM 725 O O . LEU A 1 95 ? -0.876 -7.734 -8.422 1.00 98.50 95 LEU A O 1
ATOM 729 N N . PHE A 1 96 ? 0.905 -7.069 -7.231 1.00 98.31 96 PHE A N 1
ATOM 730 C CA . PHE A 1 96 ? 0.944 -5.688 -7.701 1.00 98.31 96 PHE A CA 1
ATOM 731 C C . PHE A 1 96 ? 2.232 -5.490 -8.497 1.00 98.31 96 PHE A C 1
ATOM 733 O O . PHE A 1 96 ? 3.327 -5.598 -7.945 1.00 98.31 96 PHE A O 1
ATOM 740 N N . TYR A 1 97 ? 2.109 -5.251 -9.799 1.00 96.50 97 TYR A N 1
ATOM 741 C CA . TYR A 1 97 ? 3.236 -5.272 -10.729 1.00 96.50 97 TYR A CA 1
ATOM 742 C C . TYR A 1 97 ? 3.330 -3.970 -11.531 1.00 96.50 97 TYR A C 1
ATOM 744 O O . TYR A 1 97 ? 2.417 -3.612 -12.278 1.00 96.50 97 TYR A O 1
ATOM 752 N N . GLY A 1 98 ? 4.460 -3.276 -11.404 1.00 95.69 98 GLY A N 1
ATOM 753 C CA . GLY A 1 98 ? 4.768 -2.029 -12.103 1.00 95.69 98 GLY A CA 1
ATOM 754 C C . GLY A 1 98 ? 5.666 -1.112 -11.272 1.00 95.69 98 GLY A C 1
ATOM 755 O O . GLY A 1 98 ? 5.737 -1.232 -10.059 1.00 95.69 98 GLY A O 1
ATOM 756 N N . SER A 1 99 ? 6.376 -0.182 -11.902 1.00 95.12 99 SER A N 1
ATOM 757 C CA . SER A 1 99 ? 7.178 0.816 -11.180 1.00 95.12 99 SER A CA 1
ATOM 758 C C . SER A 1 99 ? 6.365 2.063 -10.838 1.00 95.12 99 SER A C 1
ATOM 760 O O . SER A 1 99 ? 5.364 2.374 -11.484 1.00 95.12 99 SER A O 1
ATOM 762 N N . GLN A 1 100 ? 6.833 2.824 -9.853 1.00 93.31 100 GLN A N 1
ATOM 763 C CA . GLN A 1 100 ? 6.207 4.042 -9.356 1.00 93.31 100 GLN A CA 1
ATOM 764 C C . GLN A 1 100 ? 4.819 3.784 -8.754 1.00 93.31 100 GLN A C 1
ATOM 766 O O . GLN A 1 100 ? 3.852 4.466 -9.115 1.00 93.31 100 GLN A O 1
ATOM 771 N N . GLN A 1 101 ? 4.738 2.793 -7.865 1.00 93.06 101 GLN A N 1
ATOM 772 C CA . GLN A 1 101 ? 3.509 2.381 -7.182 1.00 93.06 101 GLN A CA 1
ATOM 773 C C . GLN A 1 101 ? 3.276 3.237 -5.935 1.00 93.06 101 GLN A C 1
ATOM 775 O O . GLN A 1 101 ? 4.196 3.424 -5.140 1.00 93.06 101 GLN A O 1
ATOM 780 N N . ASP A 1 102 ? 2.045 3.700 -5.732 1.00 92.62 102 ASP A N 1
ATOM 781 C CA . ASP A 1 102 ? 1.623 4.340 -4.482 1.00 92.62 102 ASP A CA 1
ATOM 782 C C . ASP A 1 102 ? 0.389 3.632 -3.922 1.00 92.62 102 ASP A C 1
ATOM 784 O O . ASP A 1 102 ? -0.685 3.668 -4.525 1.00 92.62 102 ASP A O 1
ATOM 788 N N . HIS A 1 103 ? 0.555 2.955 -2.788 1.00 95.25 103 HIS A N 1
ATOM 789 C CA . HIS A 1 103 ? -0.506 2.247 -2.087 1.00 95.25 103 HIS A CA 1
ATOM 790 C C . HIS A 1 103 ? -0.780 2.912 -0.746 1.00 95.25 103 HIS A C 1
ATOM 792 O O . HIS A 1 103 ? 0.057 2.880 0.158 1.00 95.25 103 HIS A O 1
ATOM 798 N N . ARG A 1 104 ? -2.003 3.415 -0.584 1.00 94.50 104 ARG A N 1
ATOM 799 C CA . ARG A 1 104 ? -2.507 3.935 0.682 1.00 94.50 104 ARG A CA 1
ATOM 800 C C . ARG A 1 104 ? -3.679 3.103 1.169 1.00 94.50 104 ARG A C 1
ATOM 802 O O . ARG A 1 104 ? -4.714 3.035 0.512 1.00 94.50 104 ARG A O 1
ATOM 809 N N . ILE A 1 105 ? -3.545 2.517 2.349 1.00 96.81 105 ILE A N 1
ATOM 810 C CA . ILE A 1 105 ? -4.536 1.618 2.936 1.00 96.81 105 ILE A CA 1
ATOM 811 C C . ILE A 1 105 ? -4.887 2.140 4.327 1.00 96.81 105 ILE A C 1
ATOM 813 O O . ILE A 1 105 ? -4.039 2.141 5.216 1.00 96.81 105 ILE A O 1
ATOM 817 N N . VAL A 1 106 ? -6.130 2.586 4.521 1.00 95.75 106 VAL A N 1
ATOM 818 C CA . VAL A 1 106 ? -6.585 3.189 5.784 1.00 95.75 106 VAL A CA 1
ATOM 819 C C . VAL A 1 106 ? -7.833 2.488 6.314 1.00 95.75 106 VAL A C 1
ATOM 821 O O . VAL A 1 106 ? -8.830 2.381 5.602 1.00 95.75 106 VAL A O 1
ATOM 824 N N . GLY A 1 107 ? -7.821 2.033 7.567 1.00 94.88 107 GLY A N 1
ATOM 825 C CA . GLY A 1 107 ? -8.964 1.311 8.122 1.00 94.88 107 GLY A CA 1
ATOM 826 C C . GLY A 1 107 ? -8.904 0.986 9.607 1.00 94.88 107 GLY A C 1
ATOM 827 O O . GLY A 1 107 ? -7.943 1.308 10.292 1.00 94.88 107 GLY A O 1
ATOM 828 N N . ASN A 1 108 ? -9.931 0.322 10.137 1.00 93.62 108 ASN A N 1
ATOM 829 C CA . ASN A 1 108 ? -9.961 -0.031 11.564 1.00 93.62 108 ASN A CA 1
ATOM 830 C C . ASN A 1 108 ? -9.249 -1.369 11.796 1.00 93.62 108 ASN A C 1
ATOM 832 O O . ASN A 1 108 ? -8.456 -1.504 12.725 1.00 93.62 108 ASN A O 1
ATOM 836 N N . GLN A 1 109 ? -9.509 -2.356 10.943 1.00 95.69 109 GLN A N 1
ATOM 837 C CA . GLN A 1 109 ? -8.853 -3.658 10.935 1.00 95.69 109 GLN A CA 1
ATOM 838 C C . GLN A 1 109 ? -8.258 -3.900 9.552 1.00 95.69 109 GLN A C 1
ATOM 840 O O . GLN A 1 109 ? -8.987 -3.942 8.562 1.00 95.69 109 GLN A O 1
ATOM 845 N N . ILE A 1 110 ? -6.940 -4.062 9.478 1.00 98.50 110 ILE A N 1
ATOM 846 C CA . ILE A 1 110 ? -6.218 -4.286 8.227 1.00 98.50 110 ILE A CA 1
ATOM 847 C C . ILE A 1 110 ? -5.442 -5.592 8.332 1.00 98.50 110 ILE A C 1
ATOM 849 O O . ILE A 1 110 ? -4.622 -5.763 9.232 1.00 98.50 110 ILE A O 1
ATOM 853 N N . TYR A 1 111 ? -5.670 -6.487 7.374 1.00 98.69 111 TYR A N 1
ATOM 854 C CA . TYR A 1 111 ? -4.914 -7.721 7.210 1.00 98.69 111 TYR A CA 1
ATOM 855 C C . TYR A 1 111 ? -4.329 -7.802 5.799 1.00 98.69 111 TYR A C 1
ATOM 857 O O . TYR A 1 111 ? -5.065 -7.958 4.821 1.00 98.69 111 TYR A O 1
ATOM 865 N N . LEU A 1 112 ? -3.005 -7.683 5.700 1.00 98.69 112 LEU A N 1
ATOM 866 C CA . LEU A 1 112 ? -2.238 -7.802 4.462 1.00 98.69 112 LEU A CA 1
ATOM 867 C C . LEU A 1 112 ? -1.376 -9.056 4.550 1.00 98.69 112 LEU A C 1
ATOM 869 O O . LEU A 1 112 ? -0.459 -9.104 5.376 1.00 98.69 112 LEU A O 1
ATOM 873 N N . SER A 1 113 ? -1.635 -10.064 3.714 1.00 98.62 113 SER A N 1
ATOM 874 C CA . SER A 1 113 ? -0.821 -11.278 3.758 1.00 98.62 113 SER A CA 1
ATOM 875 C C . SER A 1 113 ? -0.504 -11.915 2.417 1.00 98.62 113 SER A C 1
ATOM 877 O O . SER A 1 113 ? -1.363 -12.015 1.548 1.00 98.62 113 SER A O 1
ATOM 879 N N . THR A 1 114 ? 0.738 -12.376 2.262 1.00 98.50 114 THR A N 1
ATOM 880 C CA . THR A 1 114 ? 1.168 -13.132 1.074 1.00 98.50 114 THR A CA 1
ATOM 881 C C . THR A 1 114 ? 0.965 -12.346 -0.229 1.00 98.50 114 THR A C 1
ATOM 883 O O . THR A 1 114 ? 0.758 -12.920 -1.291 1.00 98.50 114 THR A O 1
ATOM 886 N N . ASN A 1 115 ? 1.006 -11.011 -0.169 1.00 98.75 115 ASN A N 1
ATOM 887 C CA . ASN A 1 115 ? 0.995 -10.183 -1.370 1.00 98.75 115 ASN A CA 1
ATOM 888 C C . ASN A 1 115 ? 2.417 -9.995 -1.890 1.00 98.75 115 ASN A C 1
ATOM 890 O O . ASN A 1 115 ? 3.375 -9.974 -1.114 1.00 98.75 115 ASN A O 1
ATOM 894 N N . VAL A 1 116 ? 2.537 -9.815 -3.200 1.00 98.50 116 VAL A N 1
ATOM 895 C CA . VAL A 1 116 ? 3.806 -9.570 -3.881 1.00 98.50 116 VAL A CA 1
ATOM 896 C C . VAL A 1 116 ? 3.733 -8.212 -4.572 1.00 98.50 116 VAL A C 1
ATOM 898 O O . VAL A 1 116 ? 2.839 -7.971 -5.380 1.00 98.50 116 VAL A O 1
ATOM 901 N N . TYR A 1 117 ? 4.674 -7.330 -4.255 1.00 98.12 117 TYR A N 1
ATOM 902 C CA . TYR A 1 117 ? 4.808 -5.990 -4.820 1.00 98.12 117 TYR A CA 1
ATOM 903 C C . TYR A 1 117 ? 6.092 -5.932 -5.643 1.00 98.12 117 TYR A C 1
ATOM 905 O O . TYR A 1 117 ? 7.184 -6.014 -5.087 1.00 98.12 117 TYR A O 1
ATOM 913 N N . VAL A 1 118 ? 5.968 -5.813 -6.962 1.00 97.94 118 VAL A N 1
ATOM 914 C CA . VAL A 1 118 ? 7.087 -5.926 -7.907 1.00 97.94 118 VAL A CA 1
ATOM 915 C C . VAL A 1 118 ? 7.244 -4.633 -8.697 1.00 97.94 118 VAL A C 1
ATOM 917 O O . VAL A 1 118 ? 6.330 -4.241 -9.422 1.00 97.94 118 VAL A O 1
ATOM 920 N N . GLY A 1 119 ? 8.410 -3.997 -8.603 1.00 95.69 119 GLY A N 1
ATOM 921 C CA . GLY A 1 119 ? 8.780 -2.817 -9.387 1.00 95.69 119 GLY A CA 1
ATOM 922 C C . GLY A 1 119 ? 9.516 -1.760 -8.573 1.00 95.69 119 GLY A C 1
ATOM 923 O O . GLY A 1 119 ? 9.635 -1.857 -7.360 1.00 95.69 119 GLY A O 1
ATOM 924 N N . GLN A 1 120 ? 10.015 -0.731 -9.239 1.00 94.56 120 GLN A N 1
ATOM 925 C CA . GLN A 1 120 ? 10.867 0.291 -8.622 1.00 94.56 120 GLN A CA 1
ATOM 926 C C . GLN A 1 120 ? 10.025 1.439 -8.049 1.00 94.56 120 GLN A C 1
ATOM 928 O O . GLN A 1 120 ? 8.903 1.644 -8.507 1.00 94.56 120 GLN A O 1
ATOM 933 N N . HIS A 1 121 ? 10.556 2.237 -7.121 1.00 93.81 121 HIS A N 1
ATOM 934 C CA . HIS A 1 121 ? 9.890 3.432 -6.573 1.00 93.81 121 HIS A CA 1
ATOM 935 C C . HIS A 1 121 ? 8.519 3.117 -5.960 1.00 93.81 121 HIS A C 1
ATOM 937 O O . HIS A 1 121 ? 7.471 3.451 -6.515 1.00 93.81 121 HIS A O 1
ATOM 943 N N . GLN A 1 122 ? 8.528 2.442 -4.818 1.00 94.12 122 GLN A N 1
ATOM 944 C CA . GLN A 1 122 ? 7.318 1.954 -4.161 1.00 94.12 122 GLN A CA 1
ATOM 945 C C . GLN A 1 122 ? 7.003 2.780 -2.912 1.00 94.12 122 GLN A C 1
ATOM 947 O O . GLN A 1 122 ? 7.877 2.997 -2.072 1.00 94.12 122 GLN A O 1
ATOM 952 N N . ILE A 1 123 ? 5.751 3.204 -2.759 1.00 94.06 123 ILE A N 1
ATOM 953 C CA . ILE A 1 123 ? 5.240 3.829 -1.536 1.00 94.06 123 ILE A CA 1
ATOM 954 C C . ILE A 1 123 ? 4.124 2.956 -0.976 1.00 94.06 123 ILE A C 1
ATOM 956 O O . ILE A 1 123 ? 3.158 2.636 -1.668 1.00 94.06 123 ILE A O 1
ATOM 960 N N . HIS A 1 124 ? 4.258 2.586 0.294 1.00 95.38 124 HIS A N 1
ATOM 961 C CA . HIS A 1 124 ? 3.264 1.824 1.035 1.00 95.38 124 HIS A CA 1
ATOM 962 C C . HIS A 1 124 ? 2.935 2.548 2.337 1.00 95.38 124 HIS A C 1
ATOM 964 O O . HIS A 1 124 ? 3.719 2.532 3.281 1.00 95.38 124 HIS A O 1
ATOM 970 N N . GLU A 1 125 ? 1.766 3.177 2.395 1.00 94.88 125 GLU A N 1
ATOM 971 C CA . GLU A 1 125 ? 1.223 3.825 3.587 1.00 94.88 125 GLU A CA 1
ATOM 972 C C . GLU A 1 125 ? 0.050 2.993 4.115 1.00 94.88 125 GLU A C 1
ATOM 974 O O . GLU A 1 125 ? -1.007 2.920 3.488 1.00 94.88 125 GLU A O 1
ATOM 979 N N . VAL A 1 126 ? 0.230 2.345 5.265 1.00 96.31 126 VAL A N 1
ATOM 980 C CA . VAL A 1 126 ? -0.786 1.493 5.897 1.00 96.31 126 VAL A CA 1
ATOM 981 C C . VAL A 1 126 ? -1.095 2.030 7.284 1.00 96.31 126 VAL A C 1
ATOM 983 O O . VAL A 1 126 ? -0.223 2.076 8.152 1.00 96.31 126 VAL A O 1
ATOM 986 N N . VAL A 1 127 ? -2.346 2.433 7.495 1.00 94.44 127 VAL A N 1
ATOM 987 C CA . VAL A 1 127 ? -2.769 3.133 8.708 1.00 94.44 127 VAL A CA 1
ATOM 988 C C . VAL A 1 127 ? -4.045 2.532 9.262 1.00 94.44 127 VAL A C 1
ATOM 990 O O . VAL A 1 127 ? -5.071 2.500 8.585 1.00 94.44 127 VAL A O 1
ATOM 993 N N . GLY A 1 128 ? -4.028 2.101 10.519 1.00 93.62 128 GLY A N 1
ATOM 994 C CA . GLY A 1 128 ? -5.260 1.632 11.130 1.00 93.62 128 GLY A CA 1
ATOM 995 C C . GLY A 1 128 ? -5.222 1.359 12.615 1.00 93.62 128 GLY A C 1
ATOM 996 O O . GLY A 1 128 ? -4.192 1.459 13.263 1.00 93.62 128 GLY A O 1
ATOM 997 N N . ILE A 1 129 ? -6.369 1.007 13.189 1.00 92.69 129 ILE A N 1
ATOM 998 C CA . ILE A 1 129 ? -6.434 0.705 14.625 1.00 92.69 129 ILE A CA 1
ATOM 999 C C . ILE A 1 129 ? -5.720 -0.614 14.928 1.00 92.69 129 ILE A C 1
ATOM 1001 O O . ILE A 1 129 ? -4.890 -0.663 15.829 1.00 92.69 129 ILE A O 1
ATOM 1005 N N . ASN A 1 130 ? -6.012 -1.663 14.163 1.00 94.00 130 ASN A N 1
ATOM 1006 C CA . ASN A 1 130 ? -5.340 -2.953 14.250 1.00 94.00 130 ASN A CA 1
ATOM 1007 C C . ASN A 1 130 ? -4.794 -3.311 12.872 1.00 94.00 130 ASN A C 1
ATOM 1009 O O . ASN A 1 130 ? -5.572 -3.513 11.936 1.00 94.00 130 ASN A O 1
ATOM 1013 N N . VAL A 1 131 ? -3.473 -3.390 12.747 1.00 97.12 131 VAL A N 1
ATOM 1014 C CA . VAL A 1 131 ? -2.807 -3.638 11.466 1.00 97.12 131 VAL A CA 1
ATOM 1015 C C . VAL A 1 131 ? -1.954 -4.895 11.537 1.00 97.12 131 VAL A C 1
ATOM 1017 O O . VAL A 1 131 ? -1.138 -5.071 12.435 1.00 97.12 131 VAL A O 1
ATOM 1020 N N . MET A 1 132 ? -2.124 -5.786 10.572 1.00 98.06 132 MET A N 1
ATOM 1021 C CA . MET A 1 132 ? -1.369 -7.025 10.490 1.00 98.06 132 MET A CA 1
ATOM 1022 C C . MET A 1 132 ? -0.814 -7.197 9.078 1.00 98.06 132 MET A C 1
ATOM 1024 O O . MET A 1 132 ? -1.574 -7.299 8.117 1.00 98.06 132 MET A O 1
ATOM 1028 N N . VAL A 1 133 ? 0.515 -7.219 8.966 1.00 98.25 133 VAL A N 1
ATOM 1029 C CA . VAL A 1 133 ? 1.266 -7.295 7.704 1.00 98.25 133 VAL A CA 1
ATOM 1030 C C . VAL A 1 133 ? 2.188 -8.509 7.763 1.00 98.25 133 VAL A C 1
ATOM 1032 O O . VAL A 1 133 ? 3.189 -8.502 8.481 1.00 98.25 133 VAL A O 1
ATOM 1035 N N . ILE A 1 134 ? 1.827 -9.588 7.068 1.00 98.31 134 ILE A N 1
ATOM 1036 C CA . ILE A 1 134 ? 2.466 -10.899 7.249 1.00 98.31 134 ILE A CA 1
ATOM 1037 C C . ILE A 1 134 ? 2.828 -11.558 5.920 1.00 98.31 134 ILE A C 1
ATOM 1039 O O . ILE A 1 134 ? 1.965 -11.717 5.064 1.00 98.31 134 ILE A O 1
ATOM 1043 N N . ASN A 1 135 ? 4.050 -12.076 5.783 1.00 98.44 135 ASN A N 1
ATOM 1044 C CA . ASN A 1 135 ? 4.476 -12.857 4.609 1.00 98.44 135 ASN A CA 1
ATOM 1045 C C . ASN A 1 135 ? 4.384 -12.100 3.269 1.00 98.44 135 ASN A C 1
ATOM 1047 O O . ASN A 1 135 ? 4.214 -12.731 2.228 1.00 98.44 135 ASN A O 1
ATOM 1051 N N . ASN A 1 136 ? 4.433 -10.767 3.258 1.00 98.50 136 ASN A N 1
ATOM 1052 C CA . ASN A 1 136 ? 4.441 -10.007 2.008 1.00 98.50 136 ASN A CA 1
ATOM 1053 C C . ASN A 1 136 ? 5.861 -9.926 1.441 1.00 98.50 136 ASN A C 1
ATOM 1055 O O . ASN A 1 136 ? 6.841 -9.885 2.187 1.00 98.50 136 ASN A O 1
ATOM 1059 N N . ILE A 1 137 ? 5.963 -9.882 0.117 1.00 98.25 137 ILE A N 1
ATOM 1060 C CA . ILE A 1 137 ? 7.225 -9.722 -0.602 1.00 98.25 137 ILE A CA 1
ATOM 1061 C C . ILE A 1 137 ? 7.186 -8.384 -1.317 1.00 98.25 137 ILE A C 1
ATOM 1063 O O . ILE A 1 137 ? 6.273 -8.111 -2.092 1.00 98.25 137 ILE A O 1
ATOM 1067 N N . TYR A 1 138 ? 8.202 -7.574 -1.081 1.00 97.50 138 TYR A N 1
ATOM 1068 C CA . TYR A 1 138 ? 8.413 -6.312 -1.757 1.00 97.50 138 TYR A CA 1
ATOM 1069 C C . TYR A 1 138 ? 9.728 -6.408 -2.532 1.00 97.50 138 TYR A C 1
ATOM 1071 O O . TYR A 1 138 ? 10.788 -6.560 -1.928 1.00 97.50 138 TYR A O 1
ATOM 1079 N N . ASP A 1 139 ? 9.663 -6.345 -3.857 1.00 97.38 139 ASP A N 1
ATOM 1080 C CA . ASP A 1 139 ? 10.770 -6.564 -4.790 1.00 97.38 139 ASP A CA 1
ATOM 1081 C C . ASP A 1 1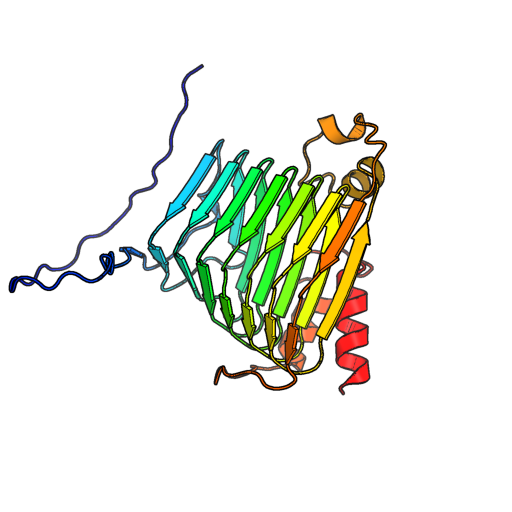39 ? 10.981 -5.313 -5.661 1.00 97.38 139 ASP A C 1
ATOM 1083 O O . ASP A 1 139 ? 10.163 -5.014 -6.535 1.00 97.38 139 ASP A O 1
ATOM 1087 N N . GLY A 1 140 ? 12.059 -4.567 -5.391 1.00 95.19 140 GLY A N 1
ATOM 1088 C CA . GLY A 1 140 ? 12.484 -3.370 -6.129 1.00 95.19 140 GLY A CA 1
ATOM 1089 C C . GLY A 1 140 ? 13.175 -2.313 -5.263 1.00 95.19 140 GLY A C 1
ATOM 1090 O O . GLY A 1 140 ? 13.080 -2.344 -4.038 1.00 95.19 140 GLY A O 1
ATOM 1091 N N . ASP A 1 141 ? 13.855 -1.366 -5.902 1.00 93.38 141 ASP A N 1
ATOM 1092 C CA . ASP A 1 141 ? 14.605 -0.293 -5.248 1.00 93.38 141 ASP A CA 1
ATOM 1093 C C . ASP A 1 141 ? 13.728 0.921 -4.910 1.00 93.38 141 ASP A C 1
ATOM 1095 O O . ASP A 1 141 ? 12.658 1.143 -5.491 1.00 93.38 141 ASP A O 1
ATOM 1099 N N . TYR A 1 142 ? 14.237 1.758 -4.000 1.00 92.44 142 TYR A N 1
ATOM 1100 C CA . TYR A 1 142 ? 13.641 3.028 -3.574 1.00 92.44 142 TYR A CA 1
ATOM 1101 C C . TYR A 1 142 ? 12.236 2.852 -3.004 1.00 92.44 142 TYR A C 1
ATOM 1103 O O . TYR A 1 142 ? 11.228 3.241 -3.605 1.00 92.44 142 TYR A O 1
ATOM 1111 N N . ARG A 1 143 ? 12.173 2.268 -1.812 1.00 93.44 143 ARG A N 1
ATOM 1112 C CA . ARG A 1 143 ? 10.915 1.955 -1.140 1.00 93.44 143 ARG A CA 1
ATOM 1113 C C . ARG A 1 143 ? 10.709 2.814 0.090 1.00 93.44 143 ARG A C 1
ATOM 1115 O O . ARG A 1 143 ? 11.589 2.907 0.938 1.00 93.44 143 ARG A O 1
ATOM 1122 N N . VAL A 1 144 ? 9.510 3.364 0.222 1.00 94.31 144 VAL A N 1
ATOM 1123 C CA . VAL A 1 144 ? 9.048 4.013 1.447 1.00 94.31 144 VAL A CA 1
ATOM 1124 C C . VAL A 1 144 ? 7.892 3.204 2.015 1.00 94.31 144 VAL A C 1
ATOM 1126 O O . VAL A 1 144 ? 6.872 3.017 1.354 1.00 94.31 144 VAL A O 1
ATOM 1129 N N . VAL A 1 145 ? 8.050 2.719 3.242 1.00 94.25 145 VAL A N 1
ATOM 1130 C CA . VAL A 1 145 ? 7.006 2.018 3.992 1.00 94.25 145 VAL A CA 1
ATOM 1131 C C . VAL A 1 145 ? 6.692 2.821 5.246 1.00 94.25 145 VAL A C 1
ATOM 1133 O O . VAL A 1 145 ? 7.558 3.016 6.096 1.00 94.25 145 VAL A O 1
ATOM 1136 N N . LYS A 1 146 ? 5.440 3.259 5.373 1.00 93.50 146 LYS A N 1
ATOM 1137 C CA . LYS A 1 146 ? 4.888 3.874 6.580 1.00 93.50 146 LYS A CA 1
ATOM 1138 C C . LYS A 1 146 ? 3.794 2.972 7.131 1.00 93.50 146 LYS A C 1
ATOM 1140 O O . LYS A 1 146 ? 2.741 2.821 6.513 1.00 93.50 146 LYS A O 1
ATOM 1145 N N . LEU A 1 147 ? 4.037 2.410 8.308 1.00 93.94 147 LEU A N 1
ATOM 1146 C CA . LEU A 1 147 ? 3.077 1.593 9.039 1.00 93.94 147 LEU A CA 1
ATOM 1147 C C . LEU A 1 147 ? 2.676 2.322 10.319 1.00 93.94 147 LEU A C 1
ATOM 1149 O O . LEU A 1 147 ? 3.520 2.601 11.167 1.00 93.94 147 LEU A O 1
ATOM 1153 N N . MET A 1 148 ? 1.397 2.635 10.476 1.00 92.69 148 MET A N 1
ATOM 1154 C CA . MET A 1 148 ? 0.912 3.352 11.652 1.00 92.69 148 MET A CA 1
ATOM 1155 C C . MET A 1 148 ? -0.305 2.651 12.237 1.00 92.69 148 MET A C 1
ATOM 1157 O O . MET A 1 148 ? -1.241 2.300 11.518 1.00 92.69 148 MET A O 1
ATOM 1161 N N . GLY A 1 149 ? -0.323 2.461 13.552 1.00 92.81 149 GLY A N 1
ATOM 1162 C CA . GLY A 1 149 ? -1.523 1.934 14.179 1.00 92.81 149 GLY A CA 1
ATOM 1163 C C . GLY A 1 149 ? -1.516 1.864 15.688 1.00 92.81 149 GLY A C 1
ATOM 1164 O O . GLY A 1 149 ? -0.485 2.052 16.328 1.00 92.81 149 GLY A O 1
ATOM 1165 N N . ASN A 1 150 ? -2.691 1.600 16.261 1.00 92.88 150 ASN A N 1
ATOM 1166 C CA . ASN A 1 150 ? -2.825 1.451 17.708 1.00 92.88 150 ASN A CA 1
ATOM 1167 C C . ASN A 1 150 ? -2.237 0.130 18.179 1.00 92.88 150 ASN A C 1
ATOM 1169 O O . ASN A 1 150 ? -1.409 0.095 19.091 1.00 92.88 150 ASN A O 1
ATOM 1173 N N . THR A 1 151 ? -2.583 -0.941 17.481 1.00 92.31 151 THR A N 1
ATOM 1174 C CA . THR A 1 151 ? -1.831 -2.181 17.527 1.00 92.31 151 THR A CA 1
ATOM 1175 C C . THR A 1 151 ? -1.383 -2.544 16.122 1.00 92.31 151 THR A C 1
ATOM 1177 O O . THR A 1 151 ? -2.162 -2.461 15.169 1.00 92.31 151 THR A O 1
ATOM 1180 N N . PHE A 1 152 ? -0.124 -2.941 15.967 1.00 93.50 152 PHE A N 1
ATOM 1181 C CA . PHE A 1 152 ? 0.326 -3.531 14.721 1.00 93.50 152 PHE A CA 1
ATOM 1182 C C . PHE A 1 152 ? 1.298 -4.686 14.918 1.00 93.50 152 PHE A C 1
ATOM 1184 O O . PHE A 1 152 ? 2.076 -4.744 15.874 1.00 93.50 152 PHE A O 1
ATOM 1191 N N . THR A 1 153 ? 1.221 -5.631 13.989 1.00 95.81 153 THR A N 1
ATOM 1192 C CA . THR A 1 153 ? 2.139 -6.758 13.863 1.00 95.81 153 THR A CA 1
ATOM 1193 C C . THR A 1 153 ? 2.638 -6.823 12.434 1.00 95.81 153 THR A C 1
ATOM 1195 O O . THR A 1 153 ? 1.853 -6.970 11.499 1.00 95.81 153 THR A O 1
ATOM 1198 N N . GLU A 1 154 ? 3.949 -6.760 12.279 1.00 97.25 154 GLU A N 1
ATOM 1199 C CA . GLU A 1 154 ? 4.629 -6.957 11.015 1.00 97.25 154 GLU A CA 1
ATOM 1200 C C . GLU A 1 154 ? 5.592 -8.135 11.146 1.00 97.25 154 GLU A C 1
ATOM 1202 O O . GLU A 1 154 ? 6.490 -8.133 11.993 1.00 97.25 154 GLU A O 1
ATOM 1207 N N . THR A 1 155 ? 5.393 -9.187 10.355 1.00 97.56 155 THR A N 1
ATOM 1208 C CA . THR A 1 155 ? 6.236 -10.373 10.493 1.00 97.56 155 THR A CA 1
ATOM 1209 C C . THR A 1 155 ? 6.423 -11.171 9.214 1.00 97.56 155 THR A C 1
ATOM 1211 O O . THR A 1 155 ? 5.512 -11.275 8.396 1.00 97.56 155 THR A O 1
ATOM 1214 N N . HIS A 1 156 ? 7.603 -11.776 9.063 1.00 98.00 156 HIS A N 1
ATOM 1215 C CA . HIS A 1 156 ? 7.940 -12.638 7.926 1.00 98.00 156 HIS A CA 1
ATOM 1216 C C . HIS A 1 156 ? 7.830 -11.947 6.558 1.00 98.00 156 HIS A C 1
ATOM 1218 O O . HIS A 1 156 ? 7.667 -12.615 5.541 1.00 98.00 156 HIS A O 1
ATOM 1224 N N . ASN A 1 157 ? 7.914 -10.615 6.502 1.00 97.75 157 ASN A N 1
ATOM 1225 C CA . ASN A 1 157 ? 7.939 -9.897 5.231 1.00 97.75 157 ASN A CA 1
ATOM 1226 C C . ASN A 1 157 ? 9.359 -9.884 4.654 1.00 97.75 157 ASN A C 1
ATOM 1228 O O . ASN A 1 157 ? 10.342 -9.857 5.398 1.00 97.75 157 ASN A O 1
ATOM 1232 N N . ILE A 1 158 ? 9.461 -9.893 3.328 1.00 97.31 158 ILE A N 1
ATOM 1233 C CA . ILE A 1 158 ? 10.726 -9.824 2.595 1.00 97.31 158 ILE A CA 1
ATOM 1234 C C . ILE A 1 158 ? 10.787 -8.485 1.870 1.00 97.31 158 ILE A C 1
ATOM 1236 O O . ILE A 1 158 ? 9.922 -8.181 1.051 1.00 97.31 158 ILE A O 1
ATOM 1240 N N . TYR A 1 159 ? 11.831 -7.711 2.135 1.00 96.25 159 TYR A N 1
ATOM 1241 C CA . TYR A 1 159 ? 12.141 -6.458 1.463 1.00 96.25 159 TYR A CA 1
ATOM 1242 C C . TYR A 1 159 ? 13.398 -6.675 0.620 1.00 96.25 159 TYR A C 1
ATOM 1244 O O . TYR A 1 159 ? 14.512 -6.611 1.130 1.00 96.25 159 TYR A O 1
ATOM 1252 N N . ALA A 1 160 ? 13.206 -6.965 -0.663 1.00 95.50 160 ALA A N 1
ATOM 1253 C CA . ALA A 1 160 ? 14.262 -7.157 -1.648 1.00 95.50 160 ALA A CA 1
ATOM 1254 C C . ALA A 1 160 ? 14.510 -5.862 -2.442 1.00 95.50 160 ALA A C 1
ATOM 1256 O O . ALA A 1 160 ? 13.546 -5.228 -2.891 1.00 95.50 160 ALA A O 1
ATOM 1257 N N . GLY A 1 161 ? 15.780 -5.490 -2.610 1.00 91.38 161 GLY A N 1
ATOM 1258 C CA . GLY A 1 161 ? 16.241 -4.260 -3.259 1.00 91.38 161 GLY A CA 1
ATOM 1259 C C . GLY A 1 161 ? 16.952 -3.292 -2.315 1.00 91.38 161 GLY A C 1
ATOM 1260 O O . GLY A 1 161 ? 17.027 -3.501 -1.104 1.00 91.38 161 GLY A O 1
ATOM 1261 N N . ASN A 1 162 ? 17.474 -2.218 -2.893 1.00 86.62 162 ASN A N 1
ATOM 1262 C CA . ASN A 1 162 ? 18.238 -1.180 -2.219 1.00 86.62 162 ASN A CA 1
ATOM 1263 C C . ASN A 1 162 ? 17.361 0.014 -1.823 1.00 86.62 162 ASN A C 1
ATOM 1265 O O . ASN A 1 162 ? 16.308 0.280 -2.408 1.00 86.62 162 ASN A O 1
ATOM 1269 N N . SER A 1 163 ? 17.850 0.773 -0.841 1.00 87.06 163 SER A N 1
ATOM 1270 C CA . SER A 1 163 ? 17.289 2.065 -0.430 1.00 87.06 163 SER A CA 1
ATOM 1271 C C . SER A 1 163 ? 15.836 1.945 0.042 1.00 87.06 163 SER A C 1
ATOM 1273 O O . SER A 1 163 ? 14.879 2.304 -0.649 1.00 87.06 163 SER A O 1
ATOM 1275 N N . VAL A 1 164 ? 15.682 1.443 1.269 1.00 88.69 164 VAL A N 1
ATOM 1276 C CA . VAL A 1 164 ? 14.396 1.318 1.960 1.00 88.69 164 VAL A CA 1
ATOM 1277 C C . VAL A 1 164 ? 14.342 2.313 3.119 1.00 88.69 164 VAL A C 1
ATOM 1279 O O . VAL A 1 164 ? 15.165 2.254 4.029 1.00 88.69 164 VAL A O 1
ATOM 1282 N N . SER A 1 165 ? 13.341 3.190 3.115 1.00 91.56 165 SER A N 1
ATOM 1283 C CA . SER A 1 165 ? 12.918 3.952 4.290 1.00 91.56 165 SER A CA 1
ATOM 1284 C C . SER A 1 165 ? 11.704 3.258 4.894 1.00 91.56 165 SER A C 1
ATOM 1286 O O . SER A 1 165 ? 10.664 3.139 4.245 1.00 91.56 165 SER A O 1
ATOM 1288 N N . HIS A 1 166 ? 11.846 2.739 6.111 1.00 92.00 166 HIS A N 1
ATOM 1289 C CA . HIS A 1 166 ? 10.786 2.006 6.792 1.00 92.00 166 HIS A CA 1
ATOM 1290 C C . HIS A 1 166 ? 10.502 2.642 8.150 1.00 92.00 166 HIS A C 1
ATOM 1292 O O . HIS A 1 166 ? 11.278 2.499 9.094 1.00 92.00 166 HIS A O 1
ATOM 1298 N N . ASN A 1 167 ? 9.377 3.345 8.243 1.00 91.31 167 ASN A N 1
ATOM 1299 C CA . ASN A 1 167 ? 8.920 3.984 9.464 1.00 91.31 167 ASN A CA 1
ATOM 1300 C C . ASN A 1 167 ? 7.678 3.273 10.002 1.00 91.31 167 ASN A C 1
ATOM 1302 O O . ASN A 1 167 ? 6.630 3.238 9.354 1.00 91.31 167 ASN A O 1
ATOM 1306 N N . MET A 1 168 ? 7.789 2.749 11.219 1.00 89.62 168 MET A N 1
ATOM 1307 C CA . MET A 1 168 ? 6.656 2.190 11.940 1.00 89.62 168 MET A CA 1
ATOM 1308 C C . MET A 1 168 ? 6.379 3.023 13.185 1.00 89.62 168 MET A C 1
ATOM 1310 O O . MET A 1 168 ? 7.262 3.222 14.018 1.00 89.62 168 MET A O 1
ATOM 1314 N N . THR A 1 169 ? 5.141 3.479 13.339 1.00 90.94 169 THR A N 1
ATOM 1315 C CA . THR A 1 169 ? 4.735 4.324 14.462 1.00 90.94 169 THR A CA 1
ATOM 1316 C C . THR A 1 169 ? 3.524 3.722 15.161 1.00 90.94 169 THR A C 1
ATOM 1318 O O . THR A 1 169 ? 2.466 3.513 14.570 1.00 90.94 169 THR A O 1
ATOM 1321 N N . ALA A 1 170 ? 3.682 3.437 16.450 1.00 91.06 170 ALA A N 1
ATOM 1322 C CA . ALA A 1 170 ? 2.579 3.007 17.291 1.00 91.06 170 ALA A CA 1
ATOM 1323 C C . ALA A 1 170 ? 1.884 4.254 17.851 1.00 91.06 170 ALA A C 1
ATOM 1325 O O . ALA A 1 170 ? 2.532 5.068 18.508 1.00 91.06 170 ALA A O 1
ATOM 1326 N N . SER A 1 171 ? 0.590 4.407 17.588 1.00 89.88 171 SER A N 1
ATOM 1327 C CA . SER A 1 171 ? -0.132 5.661 17.830 1.00 89.88 171 SER A CA 1
ATOM 1328 C C . SER A 1 171 ? -1.447 5.448 18.551 1.00 89.88 171 SER A C 1
ATOM 1330 O O . SER A 1 171 ? -2.075 4.389 18.486 1.00 89.88 171 SER A O 1
ATOM 1332 N N . ARG A 1 172 ? -1.901 6.469 19.265 1.00 88.56 172 ARG A N 1
ATOM 1333 C CA . ARG A 1 172 ? -3.226 6.421 19.889 1.00 88.56 172 ARG A CA 1
ATOM 1334 C C . ARG A 1 172 ? -4.324 6.519 18.833 1.00 88.56 172 ARG A C 1
ATOM 1336 O O . ARG A 1 172 ? -4.111 7.056 17.748 1.00 88.56 172 ARG A O 1
ATOM 1343 N N . ALA A 1 173 ? -5.508 6.003 19.153 1.00 86.94 173 ALA A N 1
ATOM 1344 C CA . ALA A 1 173 ? -6.656 6.081 18.251 1.00 86.94 173 ALA A CA 1
ATOM 1345 C C . ALA A 1 173 ? -7.029 7.539 17.935 1.00 86.94 173 ALA A C 1
ATOM 1347 O O . ALA A 1 173 ? -7.400 7.847 16.805 1.00 86.94 173 ALA A O 1
ATOM 1348 N N . GLU A 1 174 ? -6.880 8.436 18.912 1.00 85.56 174 GLU A N 1
ATOM 1349 C CA . GLU A 1 174 ? -7.139 9.865 18.758 1.00 85.56 174 GLU A CA 1
ATOM 1350 C C . GLU A 1 174 ? -6.145 10.525 17.789 1.00 85.56 174 GLU A C 1
ATOM 1352 O O . GLU A 1 174 ? -6.569 11.246 16.893 1.00 85.56 174 GLU A O 1
ATOM 1357 N N . GLU A 1 175 ? -4.850 10.211 17.903 1.00 86.81 175 GLU A N 1
ATOM 1358 C CA . GLU A 1 175 ? -3.786 10.714 17.013 1.00 86.81 175 GLU A CA 1
ATOM 1359 C C . GLU A 1 175 ? -3.993 10.232 15.568 1.00 86.81 175 GLU A C 1
ATOM 1361 O O . GLU A 1 175 ? -3.928 11.015 14.621 1.00 86.81 175 GLU A O 1
ATOM 1366 N N . LEU A 1 176 ? -4.324 8.945 15.397 1.00 87.69 176 LEU A N 1
ATOM 1367 C CA . LEU A 1 176 ? -4.687 8.373 14.097 1.00 87.69 176 LEU A CA 1
ATOM 1368 C C . LEU A 1 176 ? -5.902 9.090 13.496 1.00 87.69 176 LEU A C 1
ATOM 1370 O O . LEU A 1 176 ? -5.925 9.395 12.306 1.00 87.69 176 LEU A O 1
ATOM 1374 N N . PHE A 1 177 ? -6.920 9.369 14.310 1.00 86.75 177 PHE A N 1
ATOM 1375 C CA . PHE A 1 177 ? -8.121 10.054 13.848 1.00 86.75 177 PHE A CA 1
ATOM 1376 C C . PHE A 1 177 ? -7.850 11.516 13.470 1.00 86.75 177 PHE A C 1
ATOM 1378 O O . PHE A 1 177 ? -8.423 11.993 12.496 1.00 86.75 177 PHE A O 1
ATOM 1385 N N . GLU A 1 178 ? -6.978 12.232 14.182 1.00 85.62 178 GLU A N 1
ATOM 1386 C CA . GLU A 1 178 ? -6.603 13.609 13.829 1.00 85.62 178 GLU A CA 1
ATOM 1387 C C . GLU A 1 178 ? -5.985 13.702 12.425 1.00 85.62 178 GLU A C 1
ATOM 1389 O O . GLU A 1 178 ? -6.342 14.601 11.658 1.00 85.62 178 GLU A O 1
ATOM 1394 N N . GLU A 1 179 ? -5.125 12.750 12.053 1.00 84.38 179 GLU A N 1
ATOM 1395 C CA . GLU A 1 179 ? -4.462 12.726 10.741 1.00 84.38 179 GLU A CA 1
ATOM 1396 C C . GLU A 1 179 ? -5.349 12.124 9.627 1.00 84.38 179 GLU A C 1
ATOM 1398 O O . GLU A 1 179 ? -5.308 12.605 8.493 1.00 84.38 179 GLU A O 1
ATOM 1403 N N . TYR A 1 180 ? -6.204 11.136 9.940 1.00 87.56 180 TYR A N 1
ATOM 1404 C CA . TYR A 1 180 ? -6.982 10.343 8.962 1.00 87.56 180 TYR A CA 1
ATOM 1405 C C . TYR A 1 180 ? -8.509 10.416 9.155 1.00 87.56 180 TYR A C 1
ATOM 1407 O O . TYR A 1 180 ? -9.246 9.486 8.818 1.00 87.56 180 TYR A O 1
ATOM 1415 N N . SER A 1 181 ? -9.017 11.522 9.707 1.00 86.56 181 SER A N 1
ATOM 1416 C CA . SER A 1 181 ? -10.448 11.701 10.037 1.00 86.56 181 SER A CA 1
ATOM 1417 C C . SER A 1 181 ? -11.418 11.555 8.858 1.00 86.56 181 SER A C 1
ATOM 1419 O O . SER A 1 181 ? -12.606 11.322 9.080 1.00 86.56 181 SER A O 1
ATOM 1421 N N . LEU A 1 182 ? -10.949 11.713 7.616 1.00 84.44 182 LEU A N 1
ATOM 1422 C CA . LEU A 1 182 ? -11.780 11.564 6.416 1.00 84.44 182 LEU A CA 1
ATOM 1423 C C . LEU A 1 182 ? -11.971 10.098 6.005 1.00 84.44 182 LEU A C 1
ATOM 1425 O O . LEU A 1 182 ? -12.909 9.793 5.268 1.00 84.44 182 LEU A O 1
ATOM 1429 N N . GLU A 1 183 ? -11.080 9.210 6.441 1.00 87.69 183 GLU A N 1
ATOM 1430 C CA . GLU A 1 183 ? -11.058 7.790 6.083 1.00 87.69 183 GLU A CA 1
ATOM 1431 C C . GLU A 1 183 ? -11.460 6.875 7.244 1.00 87.69 183 GLU A C 1
ATOM 1433 O O . GLU A 1 183 ? -12.007 5.798 7.011 1.00 87.69 183 GLU A O 1
ATOM 1438 N N . LEU A 1 184 ? -11.189 7.285 8.484 1.00 84.81 184 LEU A N 1
ATOM 1439 C CA . LEU A 1 184 ? -11.501 6.512 9.683 1.00 84.81 184 LEU A CA 1
ATOM 1440 C C . LEU A 1 184 ? -12.925 6.772 10.186 1.00 84.81 184 LEU A C 1
ATOM 1442 O O . LEU A 1 184 ? -13.454 7.882 10.113 1.00 84.81 184 LEU A O 1
ATOM 1446 N N . SER A 1 185 ? -13.545 5.740 10.763 1.00 82.19 185 SER A N 1
ATOM 1447 C CA . SER A 1 185 ? -14.901 5.843 11.306 1.00 82.19 185 SER A CA 1
ATOM 1448 C C . SER A 1 185 ? -14.970 6.863 12.447 1.00 82.19 185 SER A C 1
ATOM 1450 O O . SER A 1 185 ? -14.193 6.813 13.401 1.00 82.19 185 SER A O 1
ATOM 1452 N N . SER A 1 186 ? -15.975 7.741 12.420 1.00 81.88 186 SER A N 1
ATOM 1453 C CA . SER A 1 186 ? -16.121 8.840 13.387 1.00 81.88 186 SER A CA 1
ATOM 1454 C C . SER A 1 186 ? -16.269 8.395 14.845 1.00 81.88 186 SER A C 1
ATOM 1456 O O . SER A 1 186 ? -16.016 9.188 15.750 1.00 81.88 186 SER A O 1
ATOM 1458 N N . TYR A 1 187 ? -16.688 7.149 15.097 1.00 78.00 187 TYR A N 1
ATOM 1459 C CA . TYR A 1 187 ? -16.786 6.623 16.459 1.00 78.00 187 TYR A CA 1
ATOM 1460 C C . TYR A 1 187 ? -15.412 6.527 17.133 1.00 78.00 187 TYR A C 1
ATOM 1462 O O . TYR A 1 187 ? -15.338 6.682 18.350 1.00 78.00 187 TYR A O 1
ATOM 1470 N N . LEU A 1 188 ? -14.332 6.346 16.359 1.00 79.31 188 LEU A N 1
ATOM 1471 C CA . LEU A 1 188 ? -12.961 6.237 16.868 1.00 79.31 188 LEU A CA 1
ATOM 1472 C C . LEU A 1 188 ? -12.487 7.497 17.589 1.00 79.31 188 LEU A C 1
ATOM 1474 O O . LEU A 1 188 ? -11.688 7.387 18.511 1.00 79.31 188 LEU A O 1
ATOM 1478 N N . LYS A 1 189 ? -13.069 8.661 17.274 1.00 75.56 189 LYS A N 1
ATOM 1479 C CA . LYS A 1 189 ? -12.848 9.918 18.005 1.00 75.56 189 LYS A CA 1
ATOM 1480 C C . LYS A 1 189 ? -13.086 9.791 19.516 1.00 75.56 189 LYS A C 1
ATOM 1482 O O . LYS A 1 189 ? -12.539 10.565 20.294 1.00 75.56 189 LYS A O 1
ATOM 1487 N N . TYR A 1 190 ? -13.941 8.855 19.925 1.00 74.88 190 TYR A N 1
ATOM 1488 C CA . TYR A 1 190 ? -14.367 8.679 21.312 1.00 74.88 190 TYR A CA 1
ATOM 1489 C C . TYR A 1 190 ? -13.841 7.382 21.940 1.00 74.88 190 TYR A C 1
ATOM 1491 O O . TYR A 1 190 ? -14.202 7.067 23.076 1.00 74.88 190 TYR A O 1
ATOM 1499 N N . VAL A 1 191 ? -13.026 6.605 21.218 1.00 75.00 191 VAL A N 1
ATOM 1500 C CA . VAL A 1 191 ? -12.507 5.326 21.712 1.00 75.00 191 VAL A CA 1
ATOM 1501 C C . VAL A 1 191 ? -11.135 5.533 22.342 1.00 75.00 191 VAL A C 1
ATOM 1503 O O . VAL A 1 191 ? -10.134 5.641 21.644 1.00 75.00 191 VAL A O 1
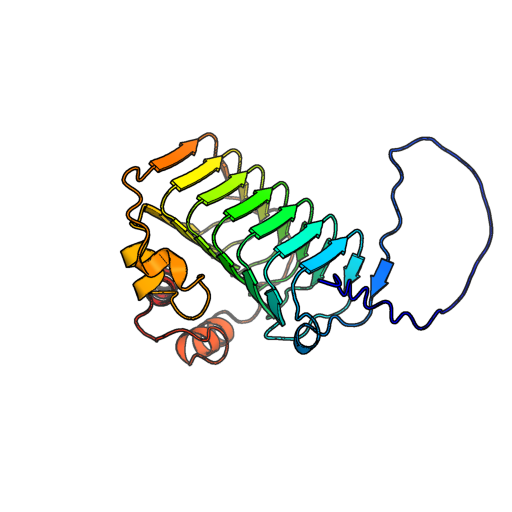ATOM 1506 N N . ALA A 1 192 ? -11.083 5.476 23.672 1.00 72.50 192 ALA A N 1
ATOM 1507 C CA . ALA A 1 192 ? -9.827 5.444 24.412 1.00 72.50 192 ALA A CA 1
ATOM 1508 C C . ALA A 1 192 ? -9.252 4.015 24.439 1.00 72.50 192 ALA A C 1
ATOM 1510 O O . ALA A 1 192 ? -9.555 3.222 25.339 1.00 72.50 192 ALA A O 1
ATOM 1511 N N . LEU A 1 193 ? -8.423 3.668 23.452 1.00 76.06 193 LEU A N 1
ATOM 1512 C CA . LEU A 1 193 ? -7.686 2.400 23.446 1.00 76.06 193 LEU A CA 1
ATOM 1513 C C . LEU A 1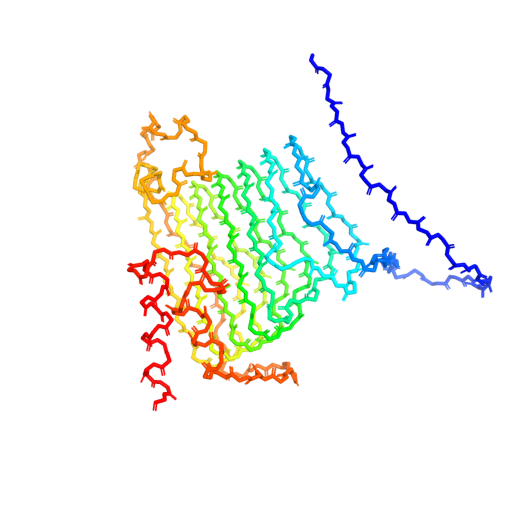 193 ? -6.403 2.536 24.269 1.00 76.06 193 LEU A C 1
ATOM 1515 O O . LEU A 1 193 ? -5.492 3.284 23.926 1.00 76.06 193 LEU A O 1
ATOM 1519 N N . LYS A 1 194 ? -6.342 1.808 25.389 1.00 67.50 194 LYS A N 1
ATOM 1520 C CA . LYS A 1 194 ? -5.244 1.928 26.363 1.00 67.50 194 LYS A CA 1
ATOM 1521 C C . LYS A 1 194 ? -3.964 1.198 25.957 1.00 67.50 194 LYS A C 1
ATOM 1523 O O . LYS A 1 194 ? -2.893 1.581 26.417 1.00 67.50 194 LYS A O 1
ATOM 1528 N N . SER A 1 195 ? -4.061 0.137 25.160 1.00 73.50 195 SER A N 1
ATOM 1529 C CA . SER A 1 195 ? -2.904 -0.656 24.748 1.00 73.50 195 SER A CA 1
ATOM 1530 C C . SER A 1 195 ? -2.389 -0.173 23.402 1.00 73.50 195 SER A C 1
ATOM 1532 O O . SER A 1 195 ? -3.074 -0.331 22.398 1.00 73.50 195 SER A O 1
ATOM 1534 N N . ILE A 1 196 ? -1.176 0.371 23.391 1.00 84.62 196 ILE A N 1
ATOM 1535 C CA . ILE A 1 196 ? -0.410 0.580 22.165 1.00 84.62 196 ILE A CA 1
ATOM 1536 C C . ILE A 1 196 ? 0.567 -0.587 22.052 1.00 84.62 196 ILE A C 1
ATOM 1538 O O . ILE A 1 196 ? 1.248 -0.918 23.026 1.00 84.62 196 ILE A O 1
ATOM 1542 N N . THR A 1 197 ? 0.618 -1.266 20.911 1.00 87.69 197 THR A N 1
ATOM 1543 C CA . THR A 1 197 ? 1.513 -2.420 20.734 1.00 87.69 197 THR A CA 1
ATOM 1544 C C . THR A 1 197 ? 2.071 -2.460 19.323 1.00 87.69 197 THR A C 1
ATOM 1546 O O . THR A 1 197 ? 1.323 -2.419 18.356 1.00 87.69 197 THR A O 1
ATOM 1549 N N . ALA A 1 198 ? 3.391 -2.576 19.225 1.00 90.69 198 ALA A N 1
ATOM 1550 C CA . ALA A 1 198 ? 4.127 -2.720 17.980 1.00 90.69 198 ALA A CA 1
ATOM 1551 C C . ALA A 1 198 ? 4.964 -3.994 18.061 1.00 90.69 198 ALA A C 1
ATOM 1553 O O . ALA A 1 198 ? 5.817 -4.114 18.942 1.00 90.69 198 ALA A O 1
ATOM 1554 N N . ILE A 1 199 ? 4.710 -4.948 17.172 1.00 92.19 199 ILE A N 1
ATOM 1555 C CA . ILE A 1 199 ? 5.485 -6.186 17.082 1.00 92.19 199 ILE A CA 1
ATOM 1556 C C . ILE A 1 199 ? 6.082 -6.268 15.688 1.00 92.19 199 ILE A C 1
ATOM 1558 O O . ILE A 1 199 ? 5.349 -6.309 14.704 1.00 92.19 199 ILE A O 1
ATOM 1562 N N . GLN A 1 200 ? 7.408 -6.346 15.621 1.00 93.44 200 GLN A N 1
ATOM 1563 C CA . GLN A 1 200 ? 8.136 -6.612 14.390 1.00 93.44 200 GLN A CA 1
ATOM 1564 C C . GLN A 1 200 ? 9.043 -7.824 14.597 1.00 93.44 200 GLN A C 1
ATOM 1566 O O . GLN A 1 200 ? 9.890 -7.814 15.489 1.00 93.44 200 GLN A O 1
ATOM 1571 N N . THR A 1 201 ? 8.855 -8.890 13.817 1.00 94.81 201 THR A N 1
ATOM 1572 C CA . THR A 1 201 ? 9.645 -10.127 13.976 1.00 94.81 201 THR A CA 1
ATOM 1573 C C . THR A 1 201 ? 9.875 -10.831 12.646 1.00 94.81 201 THR A C 1
ATOM 1575 O O . THR A 1 201 ? 8.979 -10.892 11.814 1.00 94.81 201 THR A O 1
ATOM 1578 N N . ASN A 1 202 ? 11.055 -11.421 12.450 1.00 95.56 202 ASN A N 1
ATOM 1579 C CA . ASN A 1 202 ? 11.374 -12.253 11.280 1.00 95.56 202 ASN A CA 1
ATOM 1580 C C . ASN A 1 202 ? 11.187 -11.557 9.918 1.00 95.56 202 ASN A C 1
ATOM 1582 O O . ASN A 1 202 ? 10.909 -12.227 8.934 1.00 95.56 202 ASN A O 1
ATOM 1586 N N . ASN A 1 203 ? 11.316 -10.232 9.840 1.00 94.94 203 ASN A N 1
ATOM 1587 C CA . ASN A 1 203 ? 11.380 -9.544 8.551 1.00 94.94 203 ASN A CA 1
ATOM 1588 C C . ASN A 1 203 ? 12.793 -9.654 7.967 1.00 94.94 203 ASN A C 1
ATOM 1590 O O . ASN A 1 203 ? 13.778 -9.518 8.696 1.00 94.94 203 ASN A O 1
ATOM 1594 N N . TYR A 1 204 ? 12.883 -9.866 6.659 1.00 95.69 204 TYR A N 1
ATOM 1595 C CA . TYR A 1 204 ? 14.137 -10.053 5.937 1.00 95.69 204 TYR A CA 1
ATOM 1596 C C . TYR A 1 204 ? 14.380 -8.882 4.993 1.00 95.69 204 TYR A C 1
ATOM 1598 O O . TYR A 1 204 ? 13.498 -8.522 4.219 1.00 95.69 204 TYR A O 1
ATOM 1606 N N . TYR A 1 205 ? 15.584 -8.322 5.034 1.00 94.44 205 TYR A N 1
ATOM 1607 C CA . TYR A 1 205 ? 16.040 -7.279 4.118 1.00 94.44 205 TYR A CA 1
ATOM 1608 C C . TYR A 1 205 ? 17.156 -7.868 3.259 1.00 94.44 205 TYR A C 1
ATOM 1610 O O . TYR A 1 205 ? 18.091 -8.466 3.795 1.00 94.44 205 TYR A O 1
ATOM 1618 N N . ILE A 1 206 ? 17.010 -7.775 1.941 1.00 94.12 206 ILE A N 1
ATOM 1619 C CA . ILE A 1 206 ? 17.917 -8.378 0.964 1.00 94.12 206 ILE A CA 1
ATOM 1620 C C . ILE A 1 206 ? 18.307 -7.290 -0.035 1.00 94.12 206 ILE A C 1
ATOM 1622 O O . ILE A 1 206 ? 17.440 -6.748 -0.708 1.00 94.12 206 ILE A O 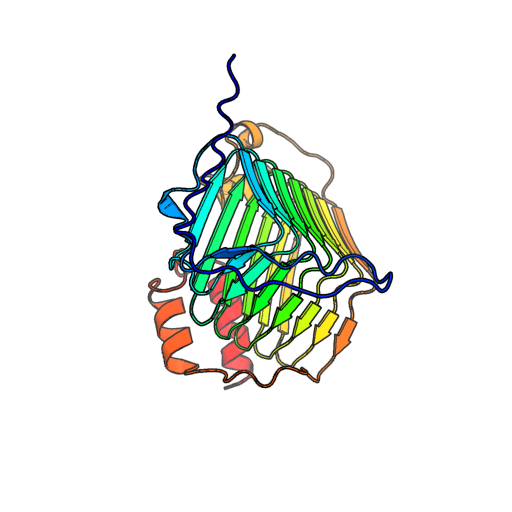1
ATOM 1626 N N . ASP A 1 207 ? 19.601 -7.022 -0.189 1.00 89.62 207 ASP A N 1
ATOM 1627 C CA . ASP A 1 207 ? 20.117 -5.916 -1.022 1.00 89.62 207 ASP A CA 1
ATOM 1628 C C . ASP A 1 207 ? 19.920 -6.130 -2.538 1.00 89.62 207 ASP A C 1
ATOM 1630 O O . ASP A 1 207 ? 20.226 -5.273 -3.364 1.00 89.62 207 ASP A O 1
ATOM 1634 N N . THR A 1 208 ? 19.441 -7.307 -2.939 1.00 90.94 208 THR A N 1
ATOM 1635 C CA . THR A 1 208 ? 19.190 -7.665 -4.337 1.00 90.94 208 THR A CA 1
ATOM 1636 C C . THR A 1 208 ? 17.701 -7.862 -4.558 1.00 90.94 208 THR A C 1
ATOM 1638 O O . THR A 1 208 ? 17.065 -8.656 -3.866 1.00 90.94 208 THR A O 1
ATOM 1641 N N . HIS A 1 209 ? 17.167 -7.147 -5.542 1.00 91.12 209 HIS A N 1
ATOM 1642 C CA . HIS A 1 209 ? 15.830 -7.355 -6.081 1.00 91.12 209 HIS A CA 1
ATOM 1643 C C . HIS A 1 209 ? 15.903 -8.312 -7.287 1.00 91.12 209 HIS A C 1
ATOM 1645 O O . HIS A 1 209 ? 16.957 -8.448 -7.910 1.00 91.12 209 HIS A O 1
ATOM 1651 N N . PHE A 1 210 ? 14.804 -8.986 -7.624 1.00 92.44 210 PHE A N 1
ATOM 1652 C CA . PHE A 1 210 ? 14.769 -9.996 -8.698 1.00 92.44 210 PHE A CA 1
ATOM 1653 C C . PHE A 1 210 ? 13.964 -9.549 -9.918 1.00 92.44 210 PHE A C 1
ATOM 1655 O O . PHE A 1 210 ? 14.013 -10.193 -10.965 1.00 92.44 210 PHE A O 1
ATOM 1662 N N . ASN A 1 211 ? 13.225 -8.448 -9.804 1.00 91.38 211 ASN A N 1
ATOM 1663 C CA . ASN A 1 211 ? 12.449 -7.915 -10.915 1.00 91.38 211 ASN A CA 1
ATOM 1664 C C . ASN A 1 211 ? 13.318 -7.207 -11.970 1.00 91.38 211 ASN A C 1
ATOM 1666 O O . ASN A 1 211 ? 14.293 -6.541 -11.640 1.00 91.38 211 ASN A O 1
ATOM 1670 N N . GLU A 1 212 ? 12.905 -7.285 -13.235 1.00 92.44 212 GLU A N 1
ATOM 1671 C CA . GLU A 1 212 ? 13.554 -6.605 -14.370 1.00 92.44 212 GLU A CA 1
ATOM 1672 C C . GLU A 1 212 ? 12.761 -5.370 -14.841 1.00 92.44 212 GLU A C 1
ATOM 1674 O O . GLU A 1 212 ? 12.908 -4.902 -15.972 1.00 92.44 212 GLU A O 1
ATOM 1679 N N . LEU A 1 213 ? 11.858 -4.852 -14.001 1.00 93.06 213 LEU A N 1
ATOM 1680 C CA . LEU A 1 213 ? 10.985 -3.748 -14.385 1.00 93.06 213 LEU A CA 1
ATOM 1681 C C . LEU A 1 213 ? 11.768 -2.434 -14.511 1.00 93.06 213 LEU A C 1
ATOM 1683 O O . LEU A 1 213 ? 12.547 -2.093 -13.618 1.00 93.06 213 LEU A O 1
ATOM 1687 N N . PRO A 1 214 ? 11.523 -1.635 -15.567 1.00 92.00 214 PRO A N 1
ATOM 1688 C CA . PRO A 1 214 ? 12.172 -0.341 -15.714 1.00 92.00 214 PRO A CA 1
ATOM 1689 C C . PRO A 1 214 ? 11.733 0.606 -14.598 1.00 92.00 214 PRO A C 1
ATOM 1691 O O . PRO A 1 214 ? 10.554 0.666 -14.251 1.00 92.00 214 PRO A O 1
ATOM 1694 N N . SER A 1 215 ? 12.660 1.408 -14.078 1.00 87.94 215 SER A N 1
ATOM 1695 C CA . SER A 1 215 ? 12.375 2.388 -13.022 1.00 87.94 215 SER A CA 1
ATOM 1696 C C . SER A 1 215 ? 11.457 3.534 -13.468 1.00 87.94 215 SER A C 1
ATOM 1698 O O . SER A 1 215 ? 10.694 4.099 -12.681 1.00 87.94 215 SER A O 1
ATOM 1700 N N . GLY A 1 216 ? 11.488 3.867 -14.757 1.00 88.06 216 GLY A N 1
ATOM 1701 C CA . GLY A 1 216 ? 10.892 5.099 -15.264 1.00 88.06 216 GLY A CA 1
ATOM 1702 C C . GLY A 1 216 ? 11.713 6.328 -14.858 1.00 88.06 216 GLY A C 1
ATOM 1703 O O . GLY A 1 216 ? 12.849 6.230 -14.401 1.00 88.06 216 GLY A O 1
ATOM 1704 N N . SER A 1 217 ? 11.157 7.522 -15.058 1.00 88.75 217 SER A N 1
ATOM 1705 C CA . SER A 1 217 ? 11.861 8.771 -14.736 1.00 88.75 217 SER A CA 1
ATOM 1706 C C . SER A 1 217 ? 11.689 9.142 -13.261 1.00 88.75 217 SER A C 1
ATOM 1708 O O . SER A 1 217 ? 10.607 9.579 -12.863 1.00 88.75 217 SER A O 1
ATOM 1710 N N . VAL A 1 218 ? 12.765 9.036 -12.472 1.00 86.81 218 VAL A N 1
ATOM 1711 C CA . VAL A 1 218 ? 12.813 9.471 -11.059 1.00 86.81 218 VAL A CA 1
ATOM 1712 C C . VAL A 1 218 ? 12.454 10.946 -10.915 1.00 86.81 218 VAL A C 1
ATOM 1714 O O . VAL A 1 218 ? 11.642 11.311 -10.071 1.00 86.81 218 VAL A O 1
ATOM 1717 N N . VAL A 1 219 ? 13.003 11.803 -11.778 1.00 86.69 219 VAL A N 1
ATOM 1718 C CA . VAL A 1 219 ? 12.738 13.249 -11.743 1.00 86.69 219 VAL A CA 1
ATOM 1719 C C . VAL A 1 219 ? 11.255 13.530 -11.976 1.00 86.69 219 VAL A C 1
ATOM 1721 O O . VAL A 1 219 ? 10.642 14.302 -11.243 1.00 86.69 219 VAL A O 1
ATOM 1724 N N . THR A 1 220 ? 10.650 12.873 -12.970 1.00 86.62 220 THR A N 1
ATOM 1725 C CA . THR A 1 220 ? 9.215 13.019 -13.252 1.00 86.62 220 THR A CA 1
ATOM 1726 C C . THR A 1 220 ? 8.371 12.470 -12.108 1.00 86.62 220 THR A C 1
ATOM 1728 O O . THR A 1 220 ? 7.369 13.084 -11.744 1.00 86.62 220 THR A O 1
ATOM 1731 N N . TYR A 1 221 ? 8.779 11.345 -11.523 1.00 86.88 221 TYR A N 1
ATOM 1732 C CA . TYR A 1 221 ? 8.110 10.745 -10.378 1.00 86.88 221 TYR A CA 1
ATOM 1733 C C . TYR A 1 221 ? 8.088 11.694 -9.178 1.00 86.88 221 TYR A C 1
ATOM 1735 O O . TYR A 1 221 ? 7.008 12.066 -8.719 1.00 86.88 221 TYR A O 1
ATOM 1743 N N . LEU A 1 222 ? 9.258 12.162 -8.736 1.00 87.25 222 LEU A N 1
ATOM 1744 C CA . LEU A 1 222 ? 9.387 13.079 -7.603 1.00 87.25 222 LEU A CA 1
ATOM 1745 C C . LEU A 1 222 ? 8.670 14.406 -7.862 1.00 87.25 222 LEU A C 1
ATOM 1747 O O . LEU A 1 222 ? 7.955 14.893 -6.990 1.00 87.25 222 LEU A O 1
ATOM 1751 N N . ALA A 1 223 ? 8.767 14.961 -9.074 1.00 86.94 223 ALA A N 1
ATOM 1752 C CA . ALA A 1 223 ? 8.029 16.170 -9.432 1.00 86.94 223 ALA A CA 1
ATOM 1753 C C . ALA A 1 223 ? 6.511 15.982 -9.279 1.00 86.94 223 ALA A C 1
ATOM 1755 O O . ALA A 1 223 ? 5.828 16.868 -8.766 1.00 86.94 223 ALA A O 1
ATOM 1756 N N . ARG A 1 224 ? 5.963 14.825 -9.675 1.00 85.06 224 ARG A N 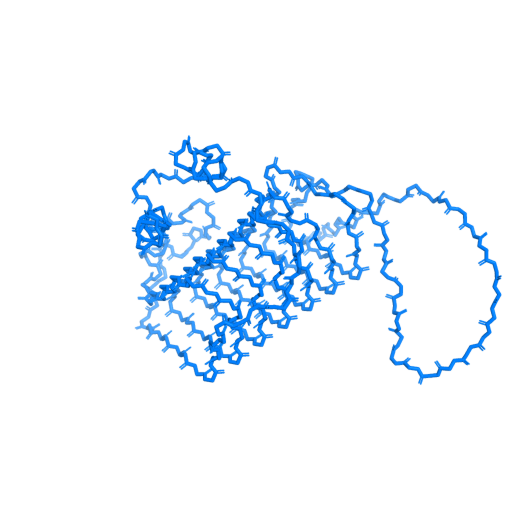1
ATOM 1757 C CA . ARG A 1 224 ? 4.533 14.514 -9.502 1.00 85.06 224 ARG A CA 1
ATOM 1758 C C . ARG A 1 224 ? 4.156 14.267 -8.037 1.00 85.06 224 ARG A C 1
ATOM 1760 O O . ARG A 1 224 ? 3.058 14.647 -7.637 1.00 85.06 224 ARG A O 1
ATOM 1767 N N . VAL A 1 225 ? 5.042 13.658 -7.249 1.00 83.62 225 VAL A N 1
ATOM 1768 C CA . VAL A 1 225 ? 4.858 13.469 -5.800 1.00 83.62 225 VAL A CA 1
ATOM 1769 C C . VAL A 1 225 ? 4.778 14.826 -5.096 1.00 83.62 225 VAL A C 1
ATOM 1771 O O . VAL A 1 225 ? 3.764 15.136 -4.477 1.00 83.62 225 VAL A O 1
ATOM 1774 N N . PHE A 1 226 ? 5.792 15.678 -5.258 1.00 84.56 226 PHE A N 1
ATOM 1775 C CA . PHE A 1 226 ? 5.900 16.945 -4.524 1.00 84.56 226 PHE A CA 1
ATOM 1776 C C . PHE A 1 226 ? 4.992 18.064 -5.050 1.00 84.56 226 PHE A C 1
ATOM 1778 O O . PHE A 1 226 ? 4.704 19.007 -4.318 1.00 84.56 226 PHE A O 1
ATOM 1785 N N . SER A 1 227 ? 4.491 17.961 -6.285 1.00 82.62 227 SER A N 1
ATOM 1786 C CA . SER A 1 227 ? 3.430 18.851 -6.791 1.00 82.62 227 SER A CA 1
ATOM 1787 C C . SER A 1 227 ? 2.026 18.463 -6.315 1.00 82.62 227 SER A C 1
ATOM 1789 O O . SER A 1 227 ? 1.069 19.179 -6.608 1.00 82.62 227 SER A O 1
ATOM 1791 N N . GLY A 1 228 ? 1.876 17.331 -5.617 1.00 75.56 228 GLY A N 1
ATOM 1792 C CA . GLY A 1 228 ? 0.580 16.810 -5.181 1.00 75.56 228 GLY A CA 1
ATOM 1793 C C . GLY A 1 228 ? -0.275 16.216 -6.307 1.00 75.56 228 GLY A C 1
ATOM 1794 O O . GLY A 1 228 ? -1.440 15.898 -6.084 1.00 75.56 228 GLY A O 1
ATOM 1795 N N . ILE A 1 229 ? 0.282 16.063 -7.517 1.00 73.81 229 ILE A N 1
ATOM 1796 C CA . ILE A 1 229 ? -0.410 15.470 -8.675 1.00 73.81 229 ILE A CA 1
ATOM 1797 C C . ILE A 1 229 ? -0.534 13.952 -8.516 1.00 73.81 229 ILE A C 1
ATOM 1799 O O . ILE A 1 229 ? -1.526 13.370 -8.950 1.00 73.81 229 ILE A O 1
ATOM 1803 N N . LYS A 1 230 ? 0.479 13.310 -7.921 1.00 73.38 230 LYS A N 1
ATOM 1804 C CA . LYS A 1 230 ? 0.509 11.857 -7.708 1.00 73.38 230 LYS A CA 1
ATOM 1805 C C . LYS A 1 230 ? 0.086 11.448 -6.307 1.00 73.38 230 LYS A C 1
ATOM 1807 O O . LYS A 1 230 ? -0.634 10.475 -6.167 1.00 73.38 230 LYS A O 1
ATOM 1812 N N . ILE A 1 231 ? 0.517 12.197 -5.297 1.00 68.88 231 ILE A N 1
ATOM 1813 C CA . ILE A 1 231 ? 0.173 11.933 -3.903 1.00 68.88 231 ILE A CA 1
ATOM 1814 C C . ILE A 1 231 ? -0.720 13.071 -3.425 1.00 68.88 231 ILE A C 1
ATOM 1816 O O . ILE A 1 231 ? -0.246 14.174 -3.161 1.00 68.88 231 ILE A O 1
ATOM 1820 N N . PHE A 1 232 ? -2.023 12.816 -3.296 1.00 67.00 232 PHE A N 1
ATOM 1821 C CA . PHE A 1 232 ? -2.961 13.787 -2.723 1.00 67.00 232 PHE A CA 1
ATOM 1822 C C . PHE A 1 232 ? -2.799 13.835 -1.196 1.00 67.00 232 PHE A C 1
ATOM 1824 O O . PHE A 1 232 ? -3.616 13.292 -0.445 1.00 67.00 232 PHE A O 1
ATOM 1831 N N . ARG A 1 233 ? -1.705 14.437 -0.728 1.00 68.00 233 ARG A N 1
ATOM 1832 C CA . ARG A 1 233 ? -1.405 14.692 0.688 1.00 68.00 233 ARG A CA 1
ATOM 1833 C C . ARG A 1 233 ? -1.028 16.153 0.875 1.00 68.00 233 ARG A C 1
ATOM 1835 O O . ARG A 1 233 ? -0.722 16.861 -0.083 1.00 68.00 233 ARG A O 1
ATOM 1842 N N . LYS A 1 234 ? -1.048 16.608 2.126 1.00 65.31 234 LYS A N 1
ATOM 1843 C CA . LYS A 1 234 ? -0.422 17.886 2.456 1.00 65.31 234 LYS A CA 1
ATOM 1844 C C . LYS A 1 234 ? 1.084 17.779 2.196 1.00 65.31 234 LYS A C 1
ATOM 1846 O O . LYS A 1 234 ? 1.675 16.716 2.378 1.00 65.31 234 LYS A O 1
ATOM 1851 N N . PHE A 1 235 ? 1.690 18.877 1.759 1.00 61.53 235 PHE A N 1
ATOM 1852 C CA . PHE A 1 235 ? 3.115 18.921 1.426 1.00 61.53 235 PHE A CA 1
ATOM 1853 C C . PHE A 1 235 ? 4.015 18.571 2.626 1.00 61.53 235 PHE A C 1
ATOM 1855 O O . PHE A 1 235 ? 5.066 17.969 2.450 1.00 61.53 235 PHE A O 1
ATOM 1862 N N . ASP A 1 236 ? 3.561 18.881 3.841 1.00 65.88 236 ASP A N 1
ATOM 1863 C CA . ASP A 1 236 ? 4.214 18.603 5.125 1.00 65.88 236 ASP A CA 1
ATOM 1864 C C . ASP A 1 236 ? 3.854 17.232 5.728 1.00 65.88 236 ASP A C 1
ATOM 1866 O O . ASP A 1 236 ? 4.187 16.954 6.879 1.00 65.88 236 ASP A O 1
ATOM 1870 N N . ALA A 1 237 ? 3.168 16.358 4.982 1.00 75.31 237 ALA A N 1
ATOM 1871 C CA . ALA A 1 237 ? 2.879 15.011 5.457 1.00 75.31 237 ALA A CA 1
ATOM 1872 C C . ALA A 1 237 ? 4.180 14.228 5.695 1.00 75.31 237 ALA A C 1
ATOM 1874 O O . ALA A 1 237 ? 5.093 14.251 4.872 1.00 75.31 237 ALA A O 1
ATOM 1875 N N . THR A 1 238 ? 4.236 13.451 6.779 1.00 81.19 238 THR A N 1
ATOM 1876 C CA . THR A 1 238 ? 5.428 12.675 7.169 1.00 81.19 238 THR A CA 1
ATOM 1877 C C . THR A 1 238 ? 5.923 11.732 6.068 1.00 81.19 238 THR A C 1
ATOM 1879 O O . THR A 1 238 ? 7.115 11.460 5.980 1.00 81.19 238 THR A O 1
ATOM 1882 N N . ILE A 1 239 ? 5.023 11.230 5.214 1.00 84.06 239 ILE A N 1
ATOM 1883 C CA . ILE A 1 239 ? 5.398 10.381 4.077 1.00 84.06 239 ILE A CA 1
ATOM 1884 C C . ILE A 1 239 ? 6.176 11.166 3.009 1.00 84.06 239 ILE A C 1
ATOM 1886 O O . ILE A 1 239 ? 7.140 10.648 2.459 1.00 84.06 239 ILE A O 1
ATOM 1890 N N . SER A 1 240 ? 5.815 12.430 2.761 1.00 84.81 240 SER A N 1
ATOM 1891 C CA . SER A 1 240 ? 6.517 13.314 1.824 1.00 84.81 240 SER A CA 1
ATOM 1892 C C . SER A 1 240 ? 7.947 13.582 2.288 1.00 84.81 240 SER A C 1
ATOM 1894 O O . SER A 1 240 ? 8.868 13.565 1.475 1.00 84.81 240 SER A O 1
ATOM 1896 N N . GLU A 1 241 ? 8.136 13.765 3.597 1.00 86.31 241 GLU A N 1
ATOM 1897 C CA . GLU A 1 241 ? 9.460 13.921 4.204 1.00 86.31 241 GLU A CA 1
ATOM 1898 C C . GLU A 1 241 ? 10.314 12.661 4.031 1.00 86.31 241 GLU A C 1
ATOM 1900 O O . GLU A 1 241 ? 11.429 12.744 3.529 1.00 86.31 241 GLU A O 1
ATOM 1905 N N . GLN A 1 242 ? 9.767 11.480 4.340 1.00 89.38 242 GLN A N 1
ATOM 1906 C CA . GLN A 1 242 ? 10.481 10.207 4.170 1.00 89.38 242 GLN A CA 1
ATOM 1907 C C . GLN A 1 242 ? 10.896 9.951 2.720 1.00 89.38 242 GLN A C 1
ATOM 1909 O O . GLN A 1 242 ? 11.980 9.427 2.469 1.00 89.38 242 GLN A O 1
ATOM 1914 N N . ILE A 1 243 ? 10.039 10.315 1.760 1.00 88.75 243 ILE A N 1
ATOM 1915 C CA . ILE A 1 243 ? 10.378 10.244 0.337 1.00 88.75 243 ILE A CA 1
ATOM 1916 C C . ILE A 1 243 ? 11.534 11.197 0.041 1.00 88.75 243 ILE A C 1
ATOM 1918 O O . ILE A 1 243 ? 12.490 10.795 -0.608 1.00 88.75 243 ILE A O 1
ATOM 1922 N N . ARG A 1 244 ? 11.486 12.442 0.519 1.00 87.94 244 ARG A N 1
ATOM 1923 C CA . ARG A 1 244 ? 12.580 13.394 0.303 1.00 87.94 244 ARG A CA 1
ATOM 1924 C C . ARG A 1 244 ? 13.902 12.866 0.859 1.00 87.94 244 ARG A C 1
ATOM 1926 O O . ARG A 1 244 ? 14.858 12.754 0.099 1.00 87.94 244 ARG A O 1
ATOM 1933 N N . GLU A 1 245 ? 13.929 12.478 2.131 1.00 90.25 245 GLU A N 1
ATOM 1934 C CA . GLU A 1 245 ? 15.130 11.970 2.804 1.00 90.25 245 GLU A CA 1
ATOM 1935 C C . GLU A 1 245 ? 15.716 10.747 2.090 1.00 90.25 245 GLU A C 1
ATOM 1937 O O . GLU A 1 245 ? 16.926 10.673 1.878 1.00 90.25 245 GLU A O 1
ATOM 1942 N N . LEU A 1 246 ? 14.864 9.802 1.670 1.00 90.75 246 LEU A N 1
ATOM 1943 C CA . LEU A 1 246 ? 15.314 8.609 0.959 1.00 90.75 246 LEU A CA 1
ATOM 1944 C C . LEU A 1 246 ? 16.026 8.969 -0.349 1.00 90.75 246 LEU A C 1
ATOM 1946 O O . LEU A 1 246 ? 17.056 8.380 -0.664 1.00 90.75 246 LEU A O 1
ATOM 1950 N N . TYR A 1 247 ? 15.494 9.911 -1.125 1.00 88.56 247 TYR A N 1
ATOM 1951 C CA . TYR A 1 247 ? 16.085 10.248 -2.419 1.00 88.56 247 TYR A CA 1
ATOM 1952 C C . TYR A 1 247 ? 17.290 11.184 -2.275 1.00 88.56 247 TYR A C 1
ATOM 1954 O O . TYR A 1 247 ? 18.261 10.986 -2.993 1.00 88.56 247 TYR A O 1
ATOM 1962 N N . GLU A 1 248 ? 17.301 12.117 -1.320 1.00 87.56 248 GLU A N 1
ATOM 1963 C CA . GLU A 1 248 ? 18.470 12.974 -1.041 1.00 87.56 248 GLU A CA 1
ATOM 1964 C C . GLU A 1 248 ? 19.691 12.184 -0.542 1.00 87.56 248 GLU A C 1
ATOM 1966 O O . GLU A 1 248 ? 20.828 12.577 -0.776 1.00 87.56 248 GLU A O 1
ATOM 1971 N N . GLN A 1 249 ? 19.492 11.051 0.135 1.00 85.12 249 GLN A N 1
ATOM 1972 C CA . GLN A 1 249 ? 20.604 10.188 0.559 1.00 85.12 249 GLN A CA 1
ATOM 1973 C C . GLN A 1 249 ? 21.221 9.377 -0.588 1.00 85.12 249 GLN A C 1
ATOM 1975 O O . GLN A 1 249 ? 22.300 8.809 -0.425 1.00 85.12 249 GLN A O 1
ATOM 1980 N N . ASN A 1 250 ? 20.530 9.280 -1.725 1.00 79.69 250 ASN A N 1
ATOM 1981 C CA . ASN A 1 250 ? 20.888 8.383 -2.822 1.00 79.69 250 ASN A CA 1
ATOM 1982 C C . ASN A 1 250 ? 21.155 9.117 -4.154 1.00 79.69 250 ASN A C 1
ATOM 1984 O O . ASN A 1 250 ? 21.507 8.451 -5.130 1.00 79.69 250 ASN A O 1
ATOM 1988 N N . PHE A 1 251 ? 21.010 10.449 -4.197 1.00 74.44 251 PHE A N 1
ATOM 1989 C CA . PHE A 1 251 ? 21.240 11.320 -5.359 1.00 74.44 251 PHE A CA 1
ATOM 1990 C C . PHE A 1 251 ? 21.880 12.645 -4.938 1.00 74.44 251 PHE A C 1
ATOM 1992 O O . PHE A 1 251 ? 22.751 13.129 -5.697 1.00 74.44 251 PHE A O 1
#

Sequence (251 aa):
MFSKVVVVVLAMLGGTILGAPSSTTPTDERRQVVQYLNCSILTGNSIEISNTEFIEIESPCKIRASKIVLNNNVFPTFEKQLDISAENITIINNLFYGSQQDHRIVGNQIYLSTNVYVGQHQIHEVVGINVMVINNIYDGDYRVVKLMGNTFTETHNIYAGNSVSHNMTASRAEELFEEYSLELSSYLKYVALKSITAIQTNNYYIDTHFNELPSGSVVTYLARVFSGIKIFRKFDATISEQIRELYEQNF

Radius of gyration: 18.8 Å; chains: 1; bounding box: 54×53×54 Å

pLDDT: mean 84.59, std 18.9, range [26.3, 98.75]